Protein AF-A0A1F3BHH1-F1 (afdb_monomer_lite)

Foldseek 3Di:
DFPVCVCQCLPPPLAHHQEAEDDLVGADQDTNQDAPDLLFFLQHHFYNCLQPDARQFAFRQHAQDWDADPQDPDDIDGGGDGPVLQADPVADQADPRGFQASAPVFPGGHHQHEPPFKHFPDDADPVRGDNNRHRHSQGIFGALPRCVQVNVCSRNVSQPAQCCDDPPDPWGGDHASDFQDDPQALAPVVQQADFAQAGDPQADSDAPPQGAAHTQFGWHHNNRDRGHDDRNIGDHDSSFARNNGYSEGPRGSHNAPDDHRHNCRSVSNGTGD

Secondary structure (DSSP, 8-state):
--TTHHHHSS--TTS---BEEE-SSSEEEEESS--SSTT-BSSB-B-TTTTTS--TTS----TT--EE-TT-SS-EETT---HHHHB-TT--SSGGGB-S-S-TTSS------BTTTEEESS---SSS--HHHHTBGGGEEEETT--HHHHHHTT-TT--TTPBPPTT--SBS---SEESS-TTB---HHHHHSSSSS--SSS-SSTTSSSS--PPPP-EETT--SSS--TT-EE-HHHHB-TTB-SSGGGBSS-TTSSSTTTTHHHHHH-B-

Structure (mmCIF, N/CA/C/O backbone):
data_AF-A0A1F3BHH1-F1
#
_entry.id   AF-A0A1F3BHH1-F1
#
loop_
_atom_site.group_PDB
_atom_site.id
_atom_site.type_symbol
_atom_site.label_atom_id
_atom_site.label_alt_id
_atom_site.label_comp_id
_atom_site.label_asym_id
_atom_site.label_entity_id
_atom_site.label_seq_id
_atom_site.pdbx_PDB_ins_code
_atom_site.Cartn_x
_atom_site.Cartn_y
_atom_site.Cartn_z
_atom_site.occupancy
_atom_site.B_iso_or_equiv
_atom_site.auth_seq_id
_atom_site.auth_comp_id
_atom_site.auth_asym_id
_atom_site.auth_atom_id
_atom_site.pdbx_PDB_model_num
ATOM 1 N N . MET A 1 1 ? -17.226 -3.093 16.926 1.00 52.38 1 MET A N 1
ATOM 2 C CA . MET A 1 1 ? -16.674 -4.220 16.146 1.00 52.38 1 MET A CA 1
ATOM 3 C C . MET A 1 1 ? -16.709 -3.798 14.686 1.00 52.38 1 MET A C 1
ATOM 5 O O . MET A 1 1 ? -17.757 -3.330 14.256 1.00 52.38 1 MET A O 1
ATOM 9 N N . ALA A 1 2 ? -15.572 -3.806 13.984 1.00 66.75 2 ALA A N 1
ATOM 10 C CA . ALA A 1 2 ? -15.486 -3.244 12.637 1.00 66.75 2 ALA A CA 1
ATOM 11 C C . ALA A 1 2 ? -16.230 -4.154 11.651 1.00 66.75 2 ALA A C 1
ATOM 13 O O . ALA A 1 2 ? -15.835 -5.299 11.469 1.00 66.75 2 ALA A O 1
ATOM 14 N N . LEU A 1 3 ? -17.303 -3.644 11.041 1.00 77.56 3 LEU A N 1
ATOM 15 C CA . LEU A 1 3 ? -18.163 -4.347 10.077 1.00 77.56 3 LEU A CA 1
ATOM 16 C C . LEU A 1 3 ? -17.375 -5.109 8.996 1.00 77.56 3 LEU A C 1
ATOM 18 O O . LEU A 1 3 ? -17.803 -6.155 8.534 1.00 77.56 3 LEU A O 1
ATOM 22 N N . CYS A 1 4 ? -16.206 -4.610 8.607 1.00 83.69 4 CYS A N 1
ATOM 23 C CA . CYS A 1 4 ? -15.349 -5.262 7.624 1.00 83.69 4 CYS A CA 1
ATOM 24 C C . CYS A 1 4 ? -14.788 -6.603 8.136 1.00 83.69 4 CYS A C 1
ATOM 26 O O . CYS A 1 4 ? -14.719 -7.576 7.391 1.00 83.69 4 CYS A O 1
ATOM 28 N N . LEU A 1 5 ? -14.424 -6.690 9.417 1.00 85.75 5 LEU A N 1
ATOM 29 C CA . LEU A 1 5 ? -13.759 -7.869 9.976 1.00 85.75 5 LEU A CA 1
ATOM 30 C C . LEU A 1 5 ? -14.666 -9.097 10.035 1.00 85.75 5 LEU A C 1
ATOM 32 O O . LEU A 1 5 ? -14.154 -10.200 9.958 1.00 85.75 5 LEU A O 1
ATOM 36 N N . SER A 1 6 ? -15.993 -8.933 10.082 1.00 86.12 6 SER A N 1
ATOM 37 C CA . SER A 1 6 ? -16.907 -10.083 10.015 1.00 86.12 6 SER A CA 1
ATOM 38 C C . SER A 1 6 ? -16.885 -10.806 8.666 1.00 86.12 6 SER A C 1
ATOM 40 O O . SER A 1 6 ? -17.427 -11.898 8.564 1.00 86.12 6 SER A O 1
ATOM 42 N N . CYS A 1 7 ? -16.313 -10.185 7.629 1.00 86.75 7 CYS A N 1
ATOM 43 C CA . CYS A 1 7 ? -16.124 -10.808 6.320 1.00 86.75 7 CYS A CA 1
ATOM 44 C C . CYS A 1 7 ? -14.649 -11.135 6.042 1.00 86.75 7 CYS A C 1
ATOM 46 O O . CYS A 1 7 ? -14.364 -12.014 5.241 1.00 86.75 7 CYS A O 1
ATOM 48 N N . HIS A 1 8 ? -13.706 -10.430 6.670 1.00 89.38 8 HIS A N 1
ATOM 49 C CA . HIS A 1 8 ? -12.277 -10.504 6.345 1.00 89.38 8 HIS A CA 1
ATOM 50 C C . HIS A 1 8 ? -11.426 -11.255 7.387 1.00 89.38 8 HIS A C 1
ATOM 52 O O . HIS A 1 8 ? -10.206 -11.120 7.377 1.00 89.38 8 HIS A O 1
ATOM 58 N N . ASP A 1 9 ? -12.044 -12.030 8.282 1.00 86.94 9 ASP A N 1
ATOM 59 C CA . ASP A 1 9 ? -11.377 -12.835 9.324 1.00 86.94 9 ASP A CA 1
ATOM 60 C C . ASP A 1 9 ? -11.030 -14.272 8.886 1.00 86.94 9 ASP A C 1
ATOM 62 O O . ASP A 1 9 ? -10.692 -15.119 9.713 1.00 86.94 9 ASP A O 1
ATOM 66 N N . GLY A 1 10 ? -11.170 -14.562 7.591 1.00 84.44 10 GLY A N 1
ATOM 67 C CA . GLY A 1 10 ? -10.928 -15.882 7.016 1.00 84.44 10 GLY A CA 1
ATOM 68 C C . GLY A 1 10 ? -12.119 -16.840 7.089 1.00 84.44 10 GLY A C 1
ATOM 69 O O . GLY A 1 10 ? -11.999 -17.971 6.617 1.00 84.44 10 GLY A O 1
ATOM 70 N N . THR A 1 11 ? -13.270 -16.419 7.631 1.00 86.69 11 THR A N 1
ATOM 71 C CA . THR A 1 11 ? -14.470 -17.272 7.709 1.00 86.69 11 THR A CA 1
ATOM 72 C C . THR A 1 11 ? -15.394 -17.167 6.491 1.00 86.69 11 THR A C 1
ATOM 74 O O . THR A 1 11 ? -16.049 -18.157 6.156 1.00 86.69 11 THR A O 1
ATOM 77 N N . ASP A 1 12 ? -15.437 -16.024 5.787 1.00 88.00 12 ASP A N 1
ATOM 78 C CA . ASP A 1 12 ? -16.195 -15.879 4.532 1.00 88.00 12 ASP A CA 1
ATOM 79 C C . ASP A 1 12 ? -15.289 -16.169 3.318 1.00 88.00 12 ASP A C 1
ATOM 81 O O . ASP A 1 12 ? -14.446 -15.341 2.967 1.00 88.00 12 ASP A O 1
ATOM 85 N N . PRO A 1 13 ? -15.478 -17.293 2.599 1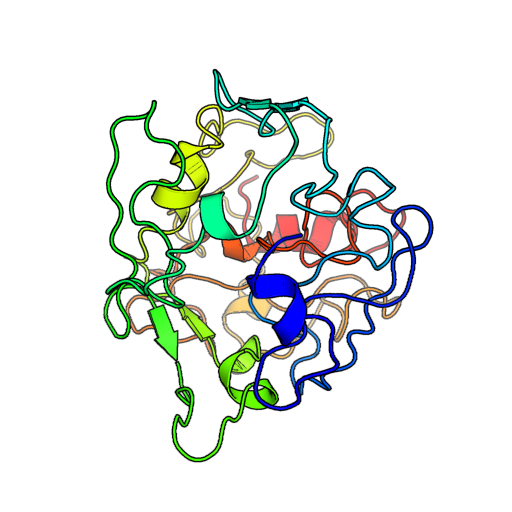.00 84.25 13 PRO A N 1
ATOM 86 C CA . PRO A 1 13 ? -14.660 -17.631 1.432 1.00 84.25 13 PRO A CA 1
ATOM 87 C C . PRO A 1 13 ? -14.858 -16.675 0.242 1.00 84.25 13 PRO A C 1
ATOM 89 O O . PRO A 1 13 ? -14.142 -16.772 -0.755 1.00 84.25 13 PRO A O 1
ATOM 92 N N . ARG A 1 14 ? -15.845 -15.771 0.304 1.00 86.62 14 ARG A N 1
ATOM 93 C CA . ARG A 1 14 ? -16.137 -14.786 -0.747 1.00 86.62 14 ARG A CA 1
ATOM 94 C C . ARG A 1 14 ? -15.404 -13.462 -0.552 1.00 86.62 14 ARG A C 1
ATOM 96 O O . ARG A 1 14 ? -15.471 -12.608 -1.435 1.00 86.62 14 ARG A O 1
ATOM 103 N N . ALA A 1 15 ? -14.716 -13.283 0.568 1.00 87.44 15 ALA A N 1
ATOM 104 C CA . ALA A 1 15 ? -13.942 -12.093 0.876 1.00 87.44 15 ALA A CA 1
ATOM 105 C C . ALA A 1 15 ? -12.458 -12.456 1.056 1.00 87.44 15 ALA A C 1
ATOM 107 O O . ALA A 1 15 ? -12.134 -13.582 1.428 1.00 87.44 15 ALA A O 1
ATOM 108 N N . PRO A 1 16 ? -11.524 -11.539 0.749 1.00 87.69 16 PRO A N 1
ATOM 109 C CA . PRO A 1 16 ? -10.119 -11.769 1.049 1.00 87.69 16 PRO A CA 1
ATOM 110 C C . PRO A 1 16 ? -9.915 -11.810 2.560 1.00 87.69 16 PRO A C 1
ATOM 112 O O . PRO A 1 16 ? -10.367 -10.913 3.272 1.00 87.69 16 PRO A O 1
ATOM 115 N N . ASP A 1 17 ? -9.187 -12.808 3.034 1.00 89.19 17 ASP A N 1
ATOM 116 C CA . ASP A 1 17 ? -8.701 -12.807 4.406 1.00 89.19 17 ASP A CA 1
ATOM 117 C C . ASP A 1 17 ? -7.579 -11.772 4.573 1.00 89.19 17 ASP A C 1
ATOM 119 O O . ASP A 1 17 ? -6.640 -11.718 3.763 1.00 89.19 17 ASP A O 1
ATOM 123 N N . ILE A 1 18 ? -7.695 -10.950 5.616 1.00 89.62 18 ILE A N 1
ATOM 124 C CA . ILE A 1 18 ? -6.701 -9.943 6.001 1.00 89.62 18 ILE A CA 1
ATOM 125 C C . ILE A 1 18 ? -6.138 -10.193 7.400 1.00 89.62 18 ILE A C 1
ATOM 127 O O . ILE A 1 18 ? -5.354 -9.371 7.870 1.00 89.62 18 ILE A O 1
ATOM 131 N N . ILE A 1 19 ? -6.515 -11.283 8.069 1.00 90.25 19 ILE A N 1
ATOM 132 C CA . ILE A 1 19 ? -6.012 -11.644 9.391 1.00 90.25 19 ILE A CA 1
ATOM 133 C C . ILE A 1 19 ? -5.109 -12.866 9.258 1.00 90.25 19 ILE A C 1
ATOM 135 O O . ILE A 1 19 ? -5.500 -13.933 8.800 1.00 90.25 19 ILE A O 1
ATOM 139 N N . SER A 1 20 ? -3.859 -12.711 9.668 1.00 88.44 20 SER A N 1
ATOM 140 C CA . SER A 1 20 ? -2.935 -13.836 9.776 1.00 88.44 20 SER A CA 1
ATOM 141 C C . SER A 1 20 ? -3.085 -14.550 11.114 1.00 88.44 20 SER A C 1
ATOM 143 O O . SER A 1 20 ? -3.492 -13.976 12.124 1.00 88.44 20 SER A O 1
ATOM 145 N N . SER A 1 21 ? -2.698 -15.820 11.129 1.00 83.38 21 SER A N 1
ATOM 146 C CA . SER A 1 21 ? -2.349 -16.522 12.363 1.00 83.38 21 SER A CA 1
ATOM 147 C C . SER A 1 21 ? -1.124 -15.876 13.036 1.00 83.38 21 SER A C 1
ATOM 149 O O . SER A 1 21 ? -0.395 -15.107 12.417 1.00 83.38 21 SER A O 1
ATOM 151 N N . GLY A 1 22 ? -0.866 -16.197 14.305 1.00 84.81 22 GLY A N 1
ATOM 152 C CA . GLY A 1 22 ? 0.273 -15.652 15.057 1.00 84.81 22 GLY A CA 1
ATOM 153 C C . GLY A 1 22 ? -0.070 -14.418 15.895 1.00 84.81 22 GLY A C 1
ATOM 154 O O . GLY A 1 22 ? -1.235 -14.046 16.033 1.00 84.81 22 GLY A O 1
ATOM 155 N N . THR A 1 23 ? 0.957 -13.829 16.509 1.00 86.19 23 THR A N 1
ATOM 156 C CA . THR A 1 23 ? 0.839 -12.665 17.404 1.00 86.19 23 THR A CA 1
ATOM 157 C C . THR A 1 23 ? 1.820 -11.570 17.010 1.00 86.19 23 THR A C 1
ATOM 159 O O . THR A 1 23 ? 2.801 -11.837 16.323 1.00 86.19 23 THR A O 1
ATOM 162 N N . ALA A 1 24 ? 1.633 -10.348 17.501 1.00 83.19 24 ALA A N 1
ATOM 163 C CA . ALA A 1 24 ? 2.564 -9.245 17.280 1.00 83.19 24 ALA A CA 1
ATOM 164 C C . ALA A 1 24 ? 4.001 -9.581 17.725 1.00 83.19 24 ALA A C 1
ATOM 166 O O . ALA A 1 24 ? 4.960 -9.153 17.086 1.00 83.19 24 ALA A O 1
ATOM 167 N N . ALA A 1 25 ? 4.154 -10.376 18.791 1.00 83.00 25 ALA A N 1
ATOM 168 C CA . ALA A 1 25 ? 5.456 -10.832 19.285 1.00 83.00 25 ALA A CA 1
ATOM 169 C C . ALA A 1 25 ? 6.055 -11.985 18.460 1.00 83.00 25 ALA A C 1
ATOM 171 O O . ALA A 1 25 ? 7.273 -12.105 18.376 1.00 83.00 25 ALA A O 1
ATOM 172 N N . ASN A 1 26 ? 5.211 -12.831 17.863 1.00 83.38 26 ASN A N 1
ATOM 173 C CA . ASN A 1 26 ? 5.612 -13.973 17.040 1.00 83.38 26 ASN A CA 1
ATOM 174 C C . ASN A 1 26 ? 4.780 -13.986 15.744 1.00 83.38 26 ASN A C 1
ATOM 176 O O . ASN A 1 26 ? 3.860 -14.804 15.610 1.00 83.38 26 ASN A O 1
ATOM 180 N N . PRO A 1 27 ? 5.051 -13.052 14.813 1.00 79.81 27 PRO A N 1
ATOM 181 C CA . PRO A 1 27 ? 4.215 -12.865 13.638 1.00 79.81 27 PRO A CA 1
ATOM 182 C C . PRO A 1 27 ? 4.356 -14.032 12.658 1.00 79.81 27 PRO A C 1
ATOM 184 O O . PRO A 1 27 ? 5.470 -14.466 12.355 1.00 79.81 27 PRO A O 1
ATOM 187 N N . SER A 1 28 ? 3.236 -14.510 12.114 1.00 79.44 28 SER A N 1
ATOM 188 C CA . SER A 1 28 ? 3.213 -15.512 11.038 1.00 79.44 28 SER A CA 1
ATOM 189 C C . SER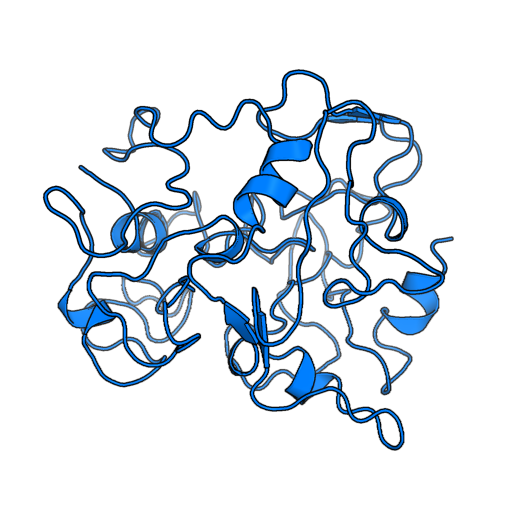 A 1 28 ? 2.841 -14.854 9.707 1.00 79.44 28 SER A C 1
ATOM 191 O O . SER A 1 28 ? 2.293 -13.756 9.661 1.00 79.44 28 SER A O 1
ATOM 193 N N . ASN A 1 29 ? 3.170 -15.506 8.591 1.00 71.44 29 ASN A N 1
ATOM 194 C CA . ASN A 1 29 ? 2.713 -15.121 7.249 1.00 71.44 29 ASN A CA 1
ATOM 195 C C . ASN A 1 29 ? 1.490 -15.908 6.773 1.00 71.44 29 ASN A C 1
ATOM 197 O O . ASN A 1 29 ? 1.076 -15.745 5.626 1.00 71.44 29 ASN A O 1
ATOM 201 N N . VAL A 1 30 ? 0.944 -16.783 7.613 1.00 76.56 30 VAL A N 1
ATOM 202 C CA . VAL A 1 30 ? -0.154 -17.663 7.224 1.00 76.56 30 VAL A CA 1
ATOM 203 C C . VAL A 1 30 ? -1.479 -16.962 7.494 1.00 76.56 30 VAL A C 1
ATOM 205 O O . VAL A 1 30 ? -1.919 -16.880 8.640 1.00 76.56 30 VAL A O 1
ATOM 208 N N . VAL A 1 31 ? -2.093 -16.477 6.420 1.00 81.25 31 VAL A N 1
ATOM 209 C CA . VAL A 1 31 ? -3.525 -16.148 6.316 1.00 81.25 31 VAL A CA 1
ATOM 210 C C . VAL A 1 31 ? -4.284 -17.393 5.838 1.00 81.25 31 VAL A C 1
ATOM 212 O O . VAL A 1 31 ? -3.701 -18.251 5.173 1.00 81.25 31 VAL A O 1
ATOM 215 N N . ALA A 1 32 ? -5.567 -17.524 6.173 1.00 79.31 32 ALA A N 1
ATOM 216 C CA . ALA A 1 32 ? -6.389 -18.677 5.795 1.00 79.31 32 ALA A CA 1
ATOM 217 C C . ALA A 1 32 ? -6.597 -18.778 4.273 1.00 79.31 32 ALA A C 1
ATOM 219 O O . ALA A 1 32 ? -6.754 -19.874 3.736 1.00 79.31 32 ALA A O 1
ATOM 220 N N . THR A 1 33 ? -6.569 -17.643 3.566 1.00 80.94 33 THR A N 1
ATOM 221 C CA . THR A 1 33 ? -6.673 -17.597 2.099 1.00 80.94 33 THR A CA 1
ATOM 222 C C . THR A 1 33 ? -5.342 -17.997 1.435 1.00 80.94 33 THR A C 1
ATOM 224 O O . THR A 1 33 ? -4.344 -17.297 1.612 1.00 80.94 33 THR A O 1
ATOM 227 N N . PRO A 1 34 ? -5.288 -19.068 0.619 1.00 78.81 34 PRO A N 1
ATOM 228 C CA . PRO A 1 34 ? -4.051 -19.501 -0.025 1.00 78.81 34 PRO A CA 1
ATOM 229 C C . PRO A 1 34 ? -3.767 -18.674 -1.285 1.00 78.81 34 PRO A C 1
ATOM 231 O O . PRO A 1 34 ? -4.342 -18.921 -2.341 1.00 78.81 34 PRO A O 1
ATOM 234 N N . TYR A 1 35 ? -2.871 -17.694 -1.187 1.00 81.44 35 TYR A N 1
ATOM 235 C CA . TYR A 1 35 ? -2.405 -16.911 -2.337 1.00 81.44 35 TYR A CA 1
ATOM 236 C C . TYR A 1 35 ? -1.348 -17.670 -3.150 1.00 81.44 35 TYR A C 1
ATOM 238 O O . TYR A 1 35 ? -0.558 -18.436 -2.601 1.00 81.44 35 TYR A O 1
ATOM 246 N N . THR A 1 36 ? -1.324 -17.441 -4.463 1.00 76.44 36 THR A N 1
ATOM 247 C CA . THR A 1 36 ? -0.377 -18.093 -5.384 1.00 76.44 36 THR A CA 1
ATOM 248 C C . THR A 1 36 ? 0.964 -17.371 -5.451 1.00 76.44 36 THR A C 1
ATOM 250 O O . THR A 1 36 ? 2.005 -18.008 -5.598 1.00 76.44 36 THR A O 1
ATOM 253 N N . SER A 1 37 ? 0.965 -16.044 -5.310 1.00 72.56 37 SER A N 1
ATOM 254 C CA . SER A 1 37 ? 2.193 -15.273 -5.164 1.00 72.56 37 SER A CA 1
ATOM 255 C C . SER A 1 37 ? 2.829 -15.519 -3.805 1.00 72.56 37 SER A C 1
ATOM 257 O O . SER A 1 37 ? 2.174 -15.417 -2.766 1.00 72.56 37 SER A O 1
ATOM 259 N N . LYS A 1 38 ? 4.151 -15.702 -3.801 1.00 68.38 38 LYS A N 1
ATOM 260 C CA . LYS A 1 38 ? 4.976 -15.742 -2.582 1.00 68.38 38 LYS A CA 1
ATOM 261 C C . LYS A 1 38 ? 4.872 -14.475 -1.724 1.00 68.38 38 LYS A C 1
ATOM 263 O O . LYS A 1 38 ? 5.114 -14.513 -0.523 1.00 68.38 38 LYS A O 1
ATOM 268 N N . TYR A 1 39 ? 4.460 -13.350 -2.314 1.00 70.25 39 TYR A N 1
ATOM 269 C CA . TYR A 1 39 ? 4.205 -12.116 -1.573 1.00 70.25 39 TYR A CA 1
ATOM 270 C C . TYR A 1 39 ? 2.837 -12.104 -0.880 1.00 70.25 39 TYR A C 1
ATOM 272 O O . TYR A 1 39 ? 2.578 -11.204 -0.084 1.00 70.25 39 TYR A O 1
ATOM 280 N N . GLY A 1 40 ? 1.955 -13.066 -1.153 1.00 81.88 40 GLY A N 1
ATOM 281 C CA . GLY A 1 40 ? 0.607 -13.135 -0.597 1.00 81.88 40 GLY A CA 1
ATOM 282 C C . GLY A 1 40 ? -0.328 -12.033 -1.108 1.00 81.88 40 GLY A C 1
ATOM 283 O O . GLY A 1 40 ? -0.202 -11.558 -2.241 1.00 81.88 40 GLY A O 1
ATOM 284 N N . SER A 1 41 ? -1.252 -11.603 -0.243 1.00 88.25 41 SER A N 1
ATOM 285 C CA . SER A 1 41 ? -2.156 -10.474 -0.498 1.00 88.25 41 SER A CA 1
ATOM 286 C C . SER A 1 41 ? -1.391 -9.195 -0.847 1.00 88.25 41 SER A C 1
ATOM 288 O O . SER A 1 41 ? -0.428 -8.821 -0.162 1.00 88.25 41 SER A O 1
ATOM 290 N N . SER A 1 42 ? -1.879 -8.490 -1.870 1.00 86.50 42 SER A N 1
ATOM 291 C CA . SER A 1 42 ? -1.339 -7.209 -2.337 1.00 86.50 42 SER A CA 1
ATOM 292 C C . SER A 1 42 ? -1.366 -6.118 -1.260 1.00 86.50 42 SER A C 1
ATOM 294 O O . SER A 1 42 ? -0.441 -5.306 -1.192 1.00 86.50 42 SER A O 1
ATOM 296 N N . ALA A 1 43 ? -2.373 -6.107 -0.385 1.00 88.25 43 ALA A N 1
ATOM 297 C CA . ALA A 1 43 ? -2.491 -5.125 0.695 1.00 88.25 43 ALA A CA 1
ATOM 298 C C . ALA A 1 43 ? -1.831 -5.580 2.009 1.00 88.25 43 ALA A C 1
ATOM 300 O O . ALA A 1 43 ? -1.618 -4.757 2.898 1.00 88.25 43 ALA A O 1
ATOM 301 N N . GLY A 1 44 ? -1.476 -6.864 2.122 1.00 90.56 44 GLY A N 1
ATOM 302 C CA . GLY A 1 44 ? -0.950 -7.455 3.351 1.00 90.56 44 GLY A CA 1
ATOM 303 C C . GLY A 1 44 ? -2.020 -7.988 4.293 1.00 90.56 44 GLY A C 1
ATOM 304 O O . GLY A 1 44 ? -3.105 -8.360 3.845 1.00 90.56 44 GLY A O 1
ATOM 305 N N . PHE A 1 45 ? -1.668 -8.071 5.575 1.00 91.31 45 PHE A N 1
ATOM 306 C CA . PHE A 1 45 ? -2.490 -8.666 6.627 1.00 91.31 45 PHE A CA 1
ATOM 307 C C . PHE A 1 45 ? -2.129 -8.108 8.011 1.00 91.31 45 PHE A C 1
ATOM 309 O O . PHE A 1 45 ? -0.983 -7.722 8.252 1.00 91.31 45 PHE A O 1
ATOM 316 N N . PHE A 1 46 ? -3.090 -8.158 8.930 1.00 91.06 46 PHE A N 1
ATOM 317 C CA . PHE A 1 46 ? -2.912 -7.891 10.353 1.00 91.06 46 PHE A CA 1
ATOM 318 C C . PHE A 1 46 ? -2.522 -9.176 11.106 1.00 91.06 46 PHE A C 1
ATOM 320 O O . PHE A 1 46 ? -2.868 -10.284 10.692 1.00 91.06 46 PHE A O 1
ATOM 327 N N . GLN A 1 47 ? -1.797 -9.042 12.217 1.00 89.44 47 GLN A N 1
ATOM 328 C CA . GLN A 1 47 ? -1.475 -10.166 13.114 1.00 89.44 47 GLN A CA 1
ATOM 329 C C . GLN A 1 47 ? -2.714 -10.606 13.898 1.00 89.44 47 GLN A C 1
ATOM 331 O O . GLN A 1 47 ? -3.564 -9.771 14.171 1.00 89.44 47 GLN A O 1
ATOM 336 N N . GLY A 1 48 ? -2.832 -11.878 14.288 1.00 88.19 48 GLY A N 1
ATOM 337 C CA . GLY A 1 48 ? -4.058 -12.428 14.894 1.00 88.19 48 GLY A CA 1
ATOM 338 C C . GLY A 1 48 ? -4.506 -11.774 16.211 1.00 88.19 48 GLY A C 1
ATOM 339 O O . GLY A 1 48 ? -5.683 -11.822 16.561 1.00 88.19 48 GLY A O 1
ATOM 340 N N . ASP A 1 49 ? -3.598 -11.107 16.922 1.00 89.81 49 ASP A N 1
ATOM 341 C CA . ASP A 1 49 ? -3.841 -10.360 18.161 1.00 89.81 49 ASP A CA 1
ATOM 342 C C . ASP A 1 49 ? -3.966 -8.836 17.952 1.00 89.81 49 ASP A C 1
ATOM 344 O O . ASP A 1 49 ? -3.854 -8.074 18.912 1.00 89.81 49 ASP A O 1
ATOM 348 N N . TYR A 1 50 ? -4.246 -8.384 16.725 1.00 87.31 50 TYR A N 1
ATOM 349 C CA . TYR A 1 50 ? -4.360 -6.972 16.316 1.00 87.31 50 TYR A CA 1
ATOM 350 C C . TYR A 1 50 ? -5.314 -6.092 17.145 1.00 87.31 50 TYR A C 1
ATOM 352 O O . TYR A 1 50 ? -5.229 -4.869 17.078 1.00 87.31 50 TYR A O 1
ATOM 360 N N . LEU A 1 51 ? -6.238 -6.682 17.911 1.00 89.31 51 LEU A N 1
ATOM 361 C CA . LEU A 1 51 ? -7.131 -5.952 18.825 1.00 89.31 51 LEU A CA 1
ATOM 362 C C . LEU A 1 51 ? -6.613 -5.885 20.268 1.00 89.31 51 LEU A C 1
ATOM 364 O O . LEU A 1 51 ? -7.202 -5.194 21.096 1.00 89.31 51 LEU A O 1
ATOM 368 N N . ALA A 1 52 ? -5.554 -6.621 20.591 1.00 91.06 52 ALA A N 1
ATOM 369 C CA . ALA A 1 52 ? -5.025 -6.772 21.943 1.00 91.06 52 ALA A CA 1
ATOM 370 C C . ALA A 1 52 ? -3.588 -6.245 22.077 1.00 91.06 52 ALA A C 1
ATOM 372 O O . ALA A 1 52 ? -3.216 -5.739 23.138 1.00 91.06 52 ALA A O 1
ATOM 373 N N . ALA A 1 53 ? -2.797 -6.304 21.006 1.00 90.25 53 ALA A N 1
ATOM 374 C CA . ALA A 1 53 ? -1.402 -5.884 20.987 1.00 90.25 53 ALA A CA 1
ATOM 375 C C . ALA A 1 53 ? -1.156 -4.776 19.959 1.00 90.25 53 ALA A C 1
ATOM 377 O O . ALA A 1 53 ? -1.874 -4.657 18.970 1.00 90.25 53 ALA A O 1
ATOM 378 N N . ALA A 1 54 ? -0.119 -3.969 20.202 1.00 89.00 54 ALA A N 1
ATOM 379 C CA . ALA A 1 54 ? 0.371 -3.040 19.191 1.00 89.00 54 ALA A CA 1
ATOM 380 C C . ALA A 1 54 ? 0.888 -3.834 17.986 1.00 89.00 54 ALA A C 1
ATOM 382 O O . ALA A 1 54 ? 1.578 -4.835 18.171 1.00 89.00 54 ALA A O 1
ATOM 383 N N . ASN A 1 55 ? 0.585 -3.376 16.773 1.00 86.88 55 ASN A N 1
ATOM 384 C CA . ASN A 1 55 ? 1.038 -4.019 15.544 1.00 86.88 55 ASN A CA 1
ATOM 385 C C . ASN A 1 55 ? 2.349 -3.374 15.048 1.00 86.88 55 ASN A C 1
ATOM 387 O O . ASN A 1 55 ? 2.291 -2.344 14.380 1.00 86.88 55 ASN A O 1
ATOM 391 N N . PRO A 1 56 ? 3.541 -3.948 15.316 1.00 85.69 56 PRO A N 1
ATOM 392 C CA . PRO A 1 56 ? 4.800 -3.393 14.806 1.00 85.69 56 PRO A CA 1
ATOM 393 C C . PRO A 1 56 ? 4.947 -3.581 13.291 1.00 85.69 56 PRO A C 1
ATOM 395 O O . PRO A 1 56 ? 5.821 -2.982 12.666 1.00 85.69 56 PRO A O 1
ATOM 398 N N . GLY A 1 57 ? 4.122 -4.445 12.697 1.00 86.69 57 GLY A N 1
ATOM 399 C CA . GLY A 1 57 ? 4.174 -4.810 11.294 1.00 86.69 57 GLY A CA 1
ATOM 400 C C . GLY A 1 57 ? 3.249 -3.995 10.402 1.00 86.69 57 GLY A C 1
ATOM 401 O O . GLY A 1 57 ? 3.136 -4.359 9.241 1.00 86.69 57 GLY A O 1
ATOM 402 N N . GLY A 1 58 ? 2.572 -2.947 10.882 1.00 88.00 58 GLY A N 1
ATOM 403 C CA . GLY A 1 58 ? 1.661 -2.145 10.059 1.00 88.00 58 GLY A CA 1
ATOM 404 C C . GLY A 1 58 ? 0.795 -1.184 10.869 1.00 88.00 58 GLY A C 1
ATOM 405 O O . GLY A 1 58 ? 1.184 -0.741 11.945 1.00 88.00 58 GLY A O 1
ATOM 406 N N . HIS A 1 59 ? -0.393 -0.865 10.351 1.00 91.44 59 HIS A N 1
ATOM 407 C CA . HIS A 1 59 ? -1.368 -0.053 11.077 1.00 91.44 59 HIS A CA 1
ATOM 408 C C . HIS A 1 59 ? -1.944 -0.803 12.290 1.00 91.44 59 HIS A C 1
ATOM 410 O O . HIS A 1 59 ? -2.202 -2.010 12.232 1.00 91.44 59 HIS A O 1
ATOM 416 N N . ASP A 1 60 ? -2.142 -0.075 13.391 1.00 89.50 60 ASP A N 1
ATOM 417 C CA . ASP A 1 60 ? -2.683 -0.593 14.650 1.00 89.50 60 ASP A CA 1
ATOM 418 C C . ASP A 1 60 ? -4.198 -0.325 14.725 1.00 89.50 60 ASP A C 1
ATOM 420 O O . ASP A 1 60 ? -4.647 0.824 14.676 1.00 89.50 60 ASP A O 1
ATOM 424 N N . LEU A 1 61 ? -4.978 -1.406 14.823 1.00 90.38 61 LEU A N 1
ATOM 425 C CA . LEU A 1 61 ? -6.443 -1.383 14.921 1.00 90.38 61 LEU A CA 1
ATOM 426 C C . LEU A 1 61 ? -6.945 -1.556 16.364 1.00 90.38 61 LEU A C 1
ATOM 428 O O . LEU A 1 61 ? -8.140 -1.770 16.595 1.00 90.38 61 LEU A O 1
ATOM 432 N N . ARG A 1 62 ? -6.044 -1.532 17.350 1.00 90.88 62 ARG A N 1
ATOM 433 C CA . ARG A 1 62 ? -6.395 -1.760 18.745 1.00 90.88 62 ARG A CA 1
ATOM 434 C C . ARG A 1 62 ? -7.312 -0.646 19.256 1.00 90.88 62 ARG A C 1
ATOM 436 O O . ARG A 1 62 ? -6.967 0.533 19.167 1.00 90.88 62 ARG A O 1
ATOM 443 N N . PRO A 1 63 ? -8.462 -0.988 19.854 1.00 90.69 63 PRO A N 1
ATOM 444 C CA . PRO A 1 63 ? -9.370 0.011 20.385 1.00 90.69 63 PRO A CA 1
ATOM 445 C C . PRO A 1 63 ? -8.770 0.720 21.604 1.00 90.69 63 PRO A C 1
ATOM 447 O O . PRO A 1 63 ? -8.084 0.117 22.430 1.00 90.69 63 PRO A O 1
ATOM 450 N N . GLY A 1 64 ? -9.098 2.001 21.757 1.00 89.88 64 GLY A N 1
ATOM 451 C CA . GLY A 1 64 ? -8.803 2.762 22.977 1.00 89.88 64 GLY A CA 1
ATOM 452 C C . GLY A 1 64 ? -7.359 3.248 23.118 1.00 89.88 64 GLY A C 1
ATOM 453 O O . GLY A 1 64 ? -7.021 3.805 24.160 1.00 89.88 64 GLY A O 1
ATOM 454 N N . VAL A 1 65 ? -6.520 3.086 22.092 1.00 90.62 65 VAL A N 1
ATOM 455 C CA . VAL A 1 65 ? -5.182 3.694 22.051 1.00 90.62 65 VAL A CA 1
ATOM 456 C C . VAL A 1 65 ? -5.170 4.888 21.112 1.00 90.62 65 VAL A C 1
ATOM 458 O O . VAL A 1 65 ? -5.847 4.885 20.092 1.00 90.62 65 VAL A O 1
ATOM 461 N N . THR A 1 66 ? -4.423 5.934 21.443 1.00 92.62 66 THR A N 1
ATOM 462 C CA . THR A 1 66 ? -4.147 6.986 20.462 1.00 92.62 66 THR A CA 1
ATOM 463 C C . THR A 1 66 ? -2.969 6.536 19.629 1.00 92.62 66 THR A C 1
ATOM 465 O O . THR A 1 66 ? -1.891 6.295 20.174 1.00 92.62 66 THR A O 1
ATOM 468 N N . ILE A 1 67 ? -3.174 6.429 18.324 1.00 90.56 67 ILE A N 1
ATOM 469 C CA . ILE A 1 67 ? -2.073 6.213 17.398 1.00 90.56 67 ILE A CA 1
ATOM 470 C C . ILE A 1 67 ? -1.677 7.544 16.772 1.00 90.56 67 ILE A C 1
ATOM 472 O O . ILE A 1 67 ? -2.530 8.394 16.520 1.00 90.56 67 ILE A O 1
ATOM 476 N N . THR A 1 68 ? -0.389 7.698 16.504 1.00 90.69 68 THR A N 1
ATOM 477 C CA . THR A 1 68 ? 0.154 8.790 15.696 1.00 90.69 68 THR A CA 1
ATOM 478 C C . THR A 1 68 ? 0.814 8.151 14.492 1.00 90.69 68 THR A C 1
ATOM 480 O O . THR A 1 68 ? 1.578 7.194 14.660 1.00 90.69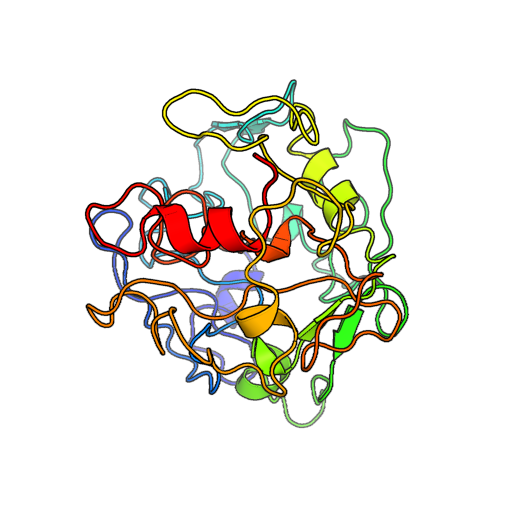 68 THR A O 1
ATOM 483 N N . ALA A 1 69 ? 0.510 8.640 13.291 1.00 90.75 69 ALA A N 1
ATOM 484 C CA . ALA A 1 69 ? 1.183 8.139 12.104 1.00 90.75 69 ALA A CA 1
ATOM 485 C C . ALA A 1 69 ? 2.697 8.393 12.232 1.00 90.75 69 ALA A C 1
ATOM 487 O O . ALA A 1 69 ? 3.112 9.498 12.602 1.00 90.75 69 ALA A O 1
ATOM 488 N N . PRO A 1 70 ? 3.544 7.387 11.956 1.00 89.06 70 PRO A N 1
ATOM 489 C CA . PRO A 1 70 ? 4.978 7.596 11.840 1.00 89.06 70 PRO A CA 1
ATOM 490 C C . PRO A 1 70 ? 5.281 8.717 10.851 1.00 89.06 70 PRO A C 1
ATOM 492 O O . PRO A 1 70 ? 4.684 8.753 9.779 1.00 89.06 70 PRO A O 1
ATOM 495 N N . LEU A 1 71 ? 6.239 9.585 11.186 1.00 87.94 71 LEU A N 1
ATOM 496 C CA . LEU A 1 71 ? 6.633 10.699 10.319 1.00 87.94 71 LEU A CA 1
ATOM 497 C C . LEU A 1 71 ? 5.418 11.550 9.910 1.00 87.94 71 LEU A C 1
ATOM 499 O O . LEU A 1 71 ? 5.152 11.739 8.726 1.00 87.94 71 LEU A O 1
ATOM 503 N N . SER A 1 72 ? 4.710 12.092 10.902 1.00 88.88 72 SER A N 1
ATOM 504 C CA . SER A 1 72 ? 3.626 13.050 10.681 1.00 88.88 72 SER A CA 1
ATOM 505 C C . SER A 1 72 ? 3.729 14.276 11.588 1.00 88.88 72 SER A C 1
ATOM 507 O O . SER A 1 72 ? 4.192 14.168 12.726 1.00 88.88 72 SER A O 1
ATOM 509 N N . THR A 1 73 ? 3.287 15.443 11.103 1.00 83.56 73 THR A N 1
ATOM 510 C CA . THR A 1 73 ? 3.163 16.664 11.914 1.00 83.56 73 THR A CA 1
ATOM 511 C C . THR A 1 73 ? 1.922 16.672 12.797 1.00 83.56 73 THR A C 1
ATOM 513 O O . THR A 1 73 ? 1.865 17.456 13.747 1.00 83.56 73 THR A O 1
ATOM 516 N N . GLY A 1 74 ? 0.924 15.830 12.513 1.00 78.31 74 GLY A N 1
ATOM 517 C CA . GLY A 1 74 ? -0.376 16.003 13.154 1.00 78.31 74 GLY A CA 1
ATOM 518 C C . GLY A 1 74 ? -1.401 14.893 12.989 1.00 78.31 74 GLY A C 1
ATOM 519 O O . GLY A 1 74 ? -2.428 14.957 13.670 1.00 78.31 74 GLY A O 1
ATOM 520 N N . TYR A 1 75 ? -1.166 13.865 12.166 1.00 90.31 75 TYR A N 1
ATOM 521 C CA . TYR A 1 75 ? -2.121 12.766 12.087 1.00 90.31 75 TYR A CA 1
ATOM 522 C C . TYR A 1 75 ? -2.057 11.918 13.353 1.00 90.31 75 TYR A C 1
ATOM 524 O O . TYR A 1 75 ? -1.126 11.140 13.585 1.00 90.31 75 TYR A O 1
ATOM 532 N N . SER A 1 76 ? -3.093 12.057 14.172 1.00 91.19 76 SER A N 1
ATOM 533 C CA . SER A 1 76 ? -3.341 11.183 15.304 1.00 91.19 76 SER A CA 1
ATOM 534 C C . SER A 1 76 ? -4.804 10.778 15.336 1.00 91.19 76 SER A C 1
ATOM 536 O O . SER A 1 76 ? -5.705 11.579 15.074 1.00 91.19 76 SER A O 1
ATOM 538 N N . LYS A 1 77 ? -5.044 9.512 15.667 1.00 91.44 77 LYS A N 1
ATOM 539 C CA . LYS A 1 77 ? -6.383 8.947 15.775 1.00 91.44 77 LYS A CA 1
ATOM 540 C C . LYS A 1 77 ? -6.571 8.398 17.178 1.00 91.44 77 LYS A C 1
ATOM 542 O O . LYS A 1 77 ? -5.942 7.417 17.574 1.00 91.44 77 LYS A O 1
ATOM 547 N N . SER A 1 78 ? -7.436 9.061 17.941 1.00 91.81 78 SER A N 1
ATOM 548 C CA . SER A 1 78 ? -7.862 8.571 19.249 1.00 91.81 78 SER A CA 1
ATOM 549 C C . SER A 1 78 ? -8.744 7.336 19.080 1.00 91.81 78 SER A C 1
ATOM 551 O O . SER A 1 78 ? -9.691 7.355 18.293 1.00 91.81 78 SER A O 1
ATOM 553 N N . GLY A 1 79 ? -8.448 6.283 19.840 1.00 89.75 79 GLY A N 1
ATOM 554 C CA . GLY A 1 79 ? -9.217 5.041 19.837 1.0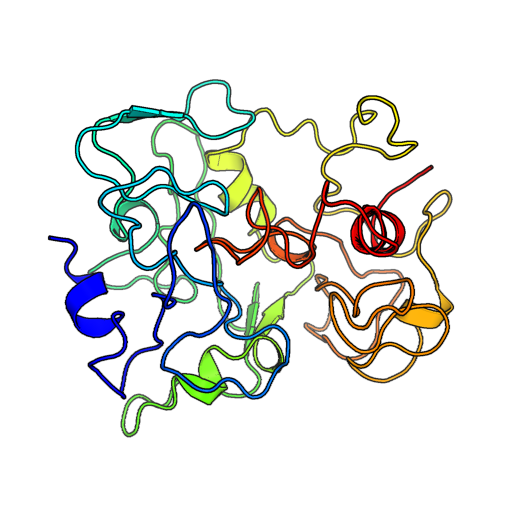0 89.75 79 GLY A CA 1
ATOM 555 C C . GLY A 1 79 ? -8.767 3.990 18.817 1.00 89.75 79 GLY A C 1
ATOM 556 O O . GLY A 1 79 ? -9.453 2.977 18.714 1.00 89.75 79 GLY A O 1
ATOM 557 N N . GLY A 1 80 ? -7.637 4.201 18.139 1.00 89.38 80 GLY A N 1
ATOM 558 C CA . GLY A 1 80 ? -7.076 3.322 17.114 1.00 89.38 80 GLY A CA 1
ATOM 559 C C . GLY A 1 80 ? -7.653 3.603 15.730 1.00 89.38 80 GLY A C 1
ATOM 560 O O . GLY A 1 80 ? -8.629 4.345 15.594 1.00 89.38 80 GLY A O 1
ATOM 561 N N . LEU A 1 81 ? -7.047 3.011 14.698 1.00 91.88 81 LEU A N 1
ATOM 562 C CA . LEU A 1 81 ? -7.659 2.990 13.371 1.00 91.88 81 LEU A CA 1
ATOM 563 C C . LEU A 1 81 ? -8.768 1.945 13.309 1.00 91.88 81 LEU A C 1
ATOM 565 O O . LEU A 1 81 ? -8.727 0.900 13.959 1.00 91.88 81 LEU A O 1
ATOM 569 N N . VAL A 1 82 ? -9.738 2.202 12.448 1.00 91.69 82 VAL A N 1
ATOM 570 C CA . VAL A 1 82 ? -10.720 1.225 11.990 1.00 91.69 82 VAL A CA 1
ATOM 571 C C . VAL A 1 82 ? -10.714 1.168 10.469 1.00 91.69 82 VAL A C 1
ATOM 573 O O . VAL A 1 82 ? -10.282 2.094 9.793 1.00 91.69 82 VAL A O 1
ATOM 576 N N . CYS A 1 83 ? -11.237 0.083 9.899 1.00 92.19 83 CYS A N 1
ATOM 577 C CA . CYS A 1 83 ? -11.259 -0.107 8.447 1.00 92.19 83 CYS A CA 1
ATOM 578 C C . CYS A 1 83 ? -11.927 1.065 7.706 1.00 92.19 83 CYS A C 1
ATOM 580 O O . CYS A 1 83 ? -11.496 1.424 6.615 1.00 92.19 83 CYS A O 1
ATOM 582 N N . SER A 1 84 ? -12.945 1.684 8.317 1.00 92.81 84 SER A N 1
ATOM 583 C CA . SER A 1 84 ? -13.670 2.818 7.739 1.00 92.81 84 SER A CA 1
ATOM 584 C C . SER A 1 84 ? -12.905 4.143 7.753 1.00 92.81 84 SER A C 1
ATOM 586 O O . SER A 1 84 ? -13.380 5.105 7.164 1.00 92.81 84 SER A O 1
ATOM 588 N N . ASP A 1 85 ? -11.748 4.217 8.418 1.00 92.62 85 ASP A N 1
ATOM 589 C CA . ASP A 1 85 ? -10.860 5.381 8.300 1.00 92.62 85 ASP A CA 1
ATOM 590 C C . ASP A 1 85 ? -10.150 5.402 6.933 1.00 92.62 85 ASP A C 1
ATOM 592 O O . ASP A 1 85 ? -9.771 6.463 6.454 1.00 92.62 85 ASP A O 1
ATOM 596 N N . CYS A 1 86 ? -10.013 4.240 6.280 1.00 93.56 86 CYS A N 1
ATOM 597 C CA . CYS A 1 86 ? -9.377 4.110 4.965 1.00 93.56 86 CYS A CA 1
ATOM 598 C C . CYS A 1 86 ? -10.352 3.681 3.859 1.00 93.56 86 CYS A C 1
ATOM 600 O O . CYS A 1 86 ? -10.078 3.910 2.682 1.00 93.56 86 CYS A O 1
ATOM 602 N N . HIS A 1 87 ? -11.470 3.039 4.210 1.00 93.94 87 HIS A N 1
ATOM 603 C CA . HIS A 1 87 ? -12.439 2.490 3.262 1.00 93.94 87 HIS A CA 1
ATOM 604 C C . HIS A 1 87 ? -13.841 3.078 3.446 1.00 93.94 87 HIS A C 1
ATOM 606 O O . HIS A 1 87 ? -14.358 3.174 4.555 1.00 93.94 87 HIS A O 1
ATOM 612 N N . ASP A 1 88 ? -14.503 3.382 2.338 1.00 93.44 88 ASP A N 1
ATOM 613 C CA . ASP A 1 88 ? -15.911 3.738 2.299 1.00 93.44 88 ASP A CA 1
ATOM 614 C C . ASP A 1 88 ? -16.776 2.478 2.458 1.00 93.44 88 ASP A C 1
ATOM 616 O O . ASP A 1 88 ? -16.813 1.594 1.596 1.00 93.44 88 ASP A O 1
ATOM 620 N N . VAL A 1 89 ? -17.492 2.394 3.580 1.00 91.06 89 VAL A N 1
ATOM 621 C CA . VAL A 1 89 ? -18.372 1.261 3.915 1.00 91.06 89 VAL A CA 1
ATOM 622 C C . VAL A 1 89 ? -19.607 1.172 3.018 1.00 91.06 89 VAL A C 1
ATOM 624 O O . VAL A 1 89 ? -20.247 0.121 2.960 1.00 91.06 89 VAL A O 1
ATOM 627 N N . HIS A 1 90 ? -19.945 2.253 2.317 1.00 89.88 90 HIS A N 1
ATOM 628 C CA . HIS A 1 90 ? -21.024 2.302 1.335 1.00 89.88 90 HIS A CA 1
ATOM 629 C C . HIS A 1 90 ? -20.512 2.177 -0.105 1.00 89.88 90 HIS A C 1
ATOM 631 O O . HIS A 1 90 ? -21.312 2.145 -1.041 1.00 89.88 90 HIS A O 1
ATOM 637 N N . GLY A 1 91 ? -19.198 2.006 -0.266 1.00 89.94 91 GLY A N 1
ATOM 638 C CA . GLY A 1 91 ? -18.523 1.912 -1.548 1.00 89.94 91 GLY A CA 1
ATOM 639 C C . GLY A 1 91 ? -18.148 3.278 -2.107 1.00 89.94 91 GLY A C 1
ATOM 640 O O . GLY A 1 91 ? -18.803 4.282 -1.851 1.00 89.94 91 GLY A O 1
ATOM 641 N N . SER A 1 92 ? -17.090 3.309 -2.911 1.00 92.19 92 SER A N 1
ATOM 642 C CA . SER A 1 92 ? -16.644 4.521 -3.597 1.00 92.19 92 SER A CA 1
ATOM 643 C C . SER A 1 92 ? -16.198 4.190 -5.022 1.00 92.19 92 SER A C 1
ATOM 645 O O . SER A 1 92 ? -16.049 3.027 -5.394 1.00 92.19 92 SER A O 1
ATOM 647 N N . ALA A 1 93 ? -15.984 5.218 -5.846 1.00 92.88 93 ALA A N 1
ATOM 648 C CA . ALA A 1 93 ? -15.407 5.037 -7.180 1.00 92.88 93 ALA A CA 1
ATOM 649 C C . ALA A 1 93 ? -13.908 4.674 -7.140 1.00 92.88 93 ALA A C 1
ATOM 651 O O . ALA A 1 93 ? -13.332 4.301 -8.165 1.00 92.88 93 ALA A O 1
ATOM 652 N N . ASN A 1 94 ? -13.272 4.790 -5.972 1.00 95.12 94 ASN A N 1
ATOM 653 C CA . ASN A 1 94 ? -11.874 4.444 -5.794 1.00 95.12 94 ASN A CA 1
ATOM 654 C C . ASN A 1 94 ? -11.689 2.932 -5.659 1.00 95.12 94 ASN A C 1
ATOM 656 O O . ASN A 1 94 ? -12.545 2.178 -5.193 1.00 95.12 94 ASN A O 1
ATOM 660 N N . TYR A 1 95 ? -10.502 2.496 -6.048 1.00 93.12 95 TYR A N 1
ATOM 661 C CA . TYR A 1 95 ? -10.057 1.123 -6.001 1.00 93.12 95 TYR A CA 1
ATOM 662 C C . TYR A 1 95 ? -10.247 0.549 -4.600 1.00 93.12 95 TYR A C 1
ATOM 664 O O . TYR A 1 95 ? -9.810 1.138 -3.614 1.00 93.12 95 TYR A O 1
ATOM 672 N N . ARG A 1 96 ? -10.916 -0.608 -4.523 1.00 91.25 96 ARG A N 1
ATOM 673 C CA . ARG A 1 96 ? -11.243 -1.302 -3.264 1.00 91.25 96 ARG A CA 1
ATOM 674 C C . ARG A 1 96 ? -11.979 -0.412 -2.251 1.00 91.25 96 ARG A C 1
ATOM 676 O O . ARG A 1 96 ? -11.795 -0.577 -1.047 1.00 91.25 96 ARG A O 1
ATOM 683 N N . ASN A 1 97 ? -12.825 0.495 -2.740 1.00 93.19 97 ASN A N 1
ATOM 684 C CA . ASN A 1 97 ? -13.610 1.426 -1.933 1.00 93.19 97 ASN A CA 1
ATOM 685 C C . ASN A 1 97 ? -12.749 2.313 -1.027 1.00 93.19 97 ASN A C 1
ATOM 687 O O . ASN A 1 97 ? -13.175 2.630 0.073 1.00 93.19 97 ASN A O 1
ATOM 691 N N . LEU A 1 98 ? -11.525 2.677 -1.417 1.00 94.00 98 LEU A N 1
ATOM 692 C CA . LEU A 1 98 ? -10.731 3.597 -0.598 1.00 94.00 98 LEU A CA 1
ATOM 693 C C . LEU A 1 98 ? -11.438 4.955 -0.474 1.00 94.00 98 LEU A C 1
ATOM 695 O O . LEU A 1 98 ? -12.035 5.454 -1.435 1.00 94.00 98 LEU A O 1
ATOM 699 N N . VAL A 1 99 ? -11.378 5.567 0.705 1.00 94.88 99 VAL A N 1
ATOM 700 C CA . VAL A 1 99 ? -11.813 6.959 0.851 1.00 94.88 99 VAL A CA 1
ATOM 701 C C . VAL A 1 99 ? -10.855 7.856 0.063 1.00 94.88 99 VAL A C 1
ATOM 703 O O . VAL A 1 99 ? -9.655 7.572 0.016 1.00 94.88 99 VAL A O 1
ATOM 706 N N . PRO A 1 100 ? -11.349 8.911 -0.599 1.00 92.75 100 PRO A N 1
ATOM 707 C CA . PRO A 1 100 ? -10.477 9.825 -1.330 1.00 92.75 100 PRO A CA 1
ATOM 708 C C . PRO A 1 100 ? -9.548 10.628 -0.406 1.00 92.75 100 PRO A C 1
ATOM 710 O O . PRO A 1 100 ? -8.480 11.044 -0.842 1.00 92.75 100 PRO A O 1
ATOM 713 N N . ASP A 1 101 ? -9.952 10.815 0.849 1.00 91.81 101 ASP A N 1
ATOM 714 C CA . ASP A 1 101 ? -9.266 11.609 1.866 1.00 91.81 101 ASP A CA 1
ATOM 715 C C . ASP A 1 101 ? -9.304 10.836 3.205 1.00 91.81 101 ASP A C 1
ATOM 717 O O . ASP A 1 101 ? -10.362 10.777 3.846 1.00 91.81 101 ASP A O 1
ATOM 721 N N . PRO A 1 102 ? -8.214 10.140 3.583 1.00 90.88 102 PRO A N 1
ATOM 722 C CA . PRO A 1 102 ? -8.112 9.427 4.856 1.00 90.88 102 PRO A CA 1
ATOM 723 C C . PRO A 1 102 ? -7.770 10.351 6.043 1.00 90.88 102 PRO A C 1
ATOM 725 O O . PRO A 1 102 ? -7.904 9.929 7.200 1.00 90.88 102 PRO A O 1
ATOM 728 N N . ASN A 1 103 ? -7.348 11.597 5.794 1.00 90.19 103 ASN A N 1
ATOM 729 C CA . ASN A 1 103 ? -7.062 12.600 6.811 1.00 90.19 103 ASN A CA 1
ATOM 730 C C . ASN A 1 103 ? -7.752 13.942 6.491 1.00 90.19 103 ASN A C 1
ATOM 732 O O . ASN A 1 103 ? -7.117 14.860 5.974 1.00 90.19 103 ASN A O 1
ATOM 736 N N . PRO A 1 104 ? -8.988 14.163 6.979 1.00 79.88 104 PRO A N 1
ATOM 737 C CA . PRO A 1 104 ? -9.759 15.369 6.660 1.00 79.88 104 PRO A CA 1
ATOM 738 C C . PRO A 1 104 ? -9.143 16.682 7.178 1.00 79.88 104 PRO A C 1
ATOM 740 O O . PRO A 1 104 ? -9.654 17.764 6.889 1.00 79.88 104 PRO A O 1
ATOM 743 N N . ASN A 1 105 ? -8.088 16.612 7.998 1.00 80.00 105 ASN A N 1
ATOM 744 C CA . ASN A 1 105 ? -7.355 17.786 8.472 1.00 80.00 105 ASN A CA 1
ATOM 745 C C . ASN A 1 105 ? -6.231 18.215 7.520 1.00 80.00 105 ASN A C 1
ATOM 747 O O . ASN A 1 105 ? -5.624 19.264 7.747 1.00 80.00 105 ASN A O 1
ATOM 751 N N . HIS A 1 106 ? -5.935 17.426 6.489 1.00 75.25 106 HIS A N 1
ATOM 752 C CA . HIS A 1 106 ? -4.951 17.746 5.474 1.00 75.25 106 HIS A CA 1
ATOM 753 C C . HIS A 1 106 ? -5.668 18.010 4.135 1.00 75.25 106 HIS A C 1
ATOM 755 O O . HIS A 1 106 ? -6.605 17.305 3.772 1.00 75.25 106 HIS A O 1
ATOM 761 N N . PRO A 1 107 ? -5.331 19.090 3.409 1.00 67.56 107 PRO A N 1
ATOM 762 C CA . PRO A 1 107 ? -6.033 19.434 2.181 1.00 67.56 107 PRO A CA 1
ATOM 763 C C . PRO A 1 107 ? -5.626 18.480 1.049 1.00 67.56 107 PRO A C 1
ATOM 765 O O . PRO A 1 107 ? -4.597 18.672 0.404 1.00 67.56 107 PRO A O 1
ATOM 768 N N . GLY A 1 108 ? -6.459 17.482 0.763 1.00 74.19 108 GLY A N 1
ATOM 769 C CA . GLY A 1 108 ? -6.227 16.539 -0.326 1.00 74.19 108 GLY A CA 1
ATOM 770 C C . GLY A 1 108 ? -7.458 15.696 -0.629 1.00 74.19 108 GLY A C 1
ATOM 771 O O . GLY A 1 108 ? -8.229 15.350 0.250 1.00 74.19 108 GLY A O 1
ATOM 772 N N . SER A 1 109 ? -7.681 15.385 -1.901 1.00 86.31 109 SER A N 1
ATOM 773 C CA . SER A 1 109 ? -8.638 14.358 -2.310 1.00 86.31 109 SER A CA 1
ATOM 774 C C . SER A 1 109 ? -8.014 13.618 -3.474 1.00 86.31 109 SER A C 1
ATOM 776 O O . SER A 1 109 ? -7.687 14.214 -4.505 1.00 86.31 109 SER A O 1
ATOM 778 N N . TYR A 1 110 ? -7.774 12.330 -3.270 1.00 90.31 110 TYR A N 1
ATOM 779 C CA . TYR A 1 110 ? -6.992 11.508 -4.173 1.00 90.31 110 TYR A CA 1
ATOM 780 C C . TYR A 1 110 ? -7.878 10.455 -4.817 1.00 90.31 110 TYR A C 1
ATOM 782 O O . TYR A 1 110 ? -8.554 9.659 -4.164 1.00 90.31 110 TYR A O 1
ATOM 790 N N . GLU A 1 111 ? -7.850 10.440 -6.143 1.00 91.88 111 GLU A N 1
ATOM 791 C CA . GLU A 1 111 ? -8.539 9.424 -6.917 1.00 91.88 111 GLU A CA 1
ATOM 792 C C . GLU A 1 111 ? -7.593 8.259 -7.219 1.00 91.88 111 GLU A C 1
ATOM 794 O O . GLU A 1 111 ? -6.511 8.456 -7.780 1.00 91.88 111 GLU A O 1
ATOM 799 N N . LEU A 1 112 ? -8.047 7.046 -6.913 1.00 92.62 112 LEU A N 1
ATOM 800 C CA . LEU A 1 112 ? -7.360 5.775 -7.137 1.00 92.62 112 LEU A CA 1
ATOM 801 C C . LEU A 1 112 ? -8.220 4.913 -8.061 1.00 92.62 112 LEU A C 1
ATOM 803 O O . LEU A 1 112 ? -8.908 4.012 -7.607 1.00 92.62 112 LEU A O 1
ATOM 807 N N . VAL A 1 113 ? -8.249 5.202 -9.361 1.00 94.06 113 VAL A N 1
ATOM 808 C CA . VAL A 1 113 ? -9.222 4.599 -10.289 1.00 94.06 113 VAL A CA 1
ATOM 809 C C . VAL A 1 113 ? -8.614 3.416 -11.046 1.00 94.06 113 VAL A C 1
ATOM 811 O O . VAL A 1 113 ? -7.479 3.471 -11.533 1.00 94.06 113 VAL A O 1
ATOM 814 N N . LEU A 1 114 ? -9.390 2.336 -11.177 1.00 92.50 114 LEU A N 1
ATOM 815 C CA . LEU A 1 114 ? -9.034 1.182 -12.006 1.00 92.50 114 LEU A CA 1
ATOM 816 C C . LEU A 1 114 ? -8.830 1.586 -13.474 1.00 92.50 114 LEU A C 1
ATOM 818 O O . LEU A 1 114 ? -9.570 2.398 -14.019 1.00 92.50 114 LEU A O 1
ATOM 822 N N . ASN A 1 115 ? -7.831 0.988 -14.120 1.00 91.88 115 ASN A N 1
ATOM 823 C CA . ASN A 1 115 ? -7.367 1.275 -15.482 1.00 91.88 115 ASN A CA 1
ATOM 824 C C . ASN A 1 115 ? -6.799 2.691 -15.701 1.00 91.88 115 ASN A C 1
ATOM 826 O O . ASN A 1 115 ? -6.546 3.071 -16.843 1.00 91.88 115 ASN A O 1
ATOM 830 N N . ARG A 1 116 ? -6.574 3.464 -14.629 1.00 93.62 116 ARG A N 1
ATOM 831 C CA . ARG A 1 116 ? -5.931 4.789 -14.689 1.00 93.62 116 ARG A CA 1
ATOM 832 C C . ARG A 1 116 ? -4.774 4.916 -13.700 1.00 93.62 116 ARG A C 1
ATOM 834 O O . ARG A 1 116 ? -3.673 5.270 -14.097 1.00 93.62 116 ARG A O 1
ATOM 841 N N . GLN A 1 117 ? -5.016 4.593 -12.431 1.00 95.12 117 GLN A N 1
ATOM 842 C CA . GLN A 1 117 ? -4.003 4.558 -11.367 1.00 95.12 117 GLN A CA 1
ATOM 843 C C . GLN A 1 117 ? -3.530 3.132 -11.075 1.00 95.12 117 GLN A C 1
ATOM 845 O O . GLN A 1 117 ? -2.359 2.900 -10.779 1.00 95.12 117 GLN A O 1
ATOM 850 N N . ILE A 1 118 ? -4.444 2.166 -11.174 1.00 94.06 118 ILE A N 1
ATOM 851 C CA . ILE A 1 118 ? -4.231 0.770 -10.783 1.00 94.06 118 ILE A CA 1
ATOM 852 C C . ILE A 1 118 ? -4.774 -0.136 -11.881 1.00 94.06 118 ILE A C 1
ATOM 854 O O . ILE A 1 118 ? -5.780 0.185 -12.510 1.00 94.06 118 ILE A O 1
ATOM 858 N N . ARG A 1 119 ? -4.131 -1.276 -12.109 1.00 93.62 119 ARG A N 1
ATOM 859 C CA . ARG A 1 119 ? -4.585 -2.307 -13.039 1.00 93.62 119 ARG A CA 1
ATOM 860 C C . ARG A 1 119 ? -4.683 -3.652 -12.331 1.00 93.62 119 ARG A C 1
ATOM 862 O O . ARG A 1 119 ? -3.808 -4.027 -11.552 1.00 93.62 119 ARG A O 1
ATOM 869 N N . GLU A 1 120 ? -5.725 -4.392 -12.685 1.00 92.88 120 GLU A N 1
ATOM 870 C CA . GLU A 1 120 ? -5.912 -5.792 -12.319 1.00 92.88 120 GLU A CA 1
ATOM 871 C C . GLU A 1 120 ? -5.891 -6.654 -13.580 1.00 92.88 120 GLU A C 1
ATOM 873 O O . GLU A 1 120 ? -6.513 -6.301 -14.584 1.00 92.88 120 GLU A O 1
ATOM 878 N N . ASN A 1 121 ? -5.196 -7.789 -13.543 1.00 91.25 121 ASN A N 1
ATOM 879 C CA . ASN A 1 121 ? -5.241 -8.750 -14.650 1.00 91.25 121 ASN A CA 1
ATOM 880 C C . ASN A 1 121 ? -6.546 -9.560 -14.643 1.00 91.25 121 ASN A C 1
ATOM 882 O O . ASN A 1 121 ? -7.087 -9.893 -15.693 1.00 91.25 121 ASN A O 1
ATOM 886 N N . THR A 1 122 ? -7.055 -9.847 -13.449 1.00 91.75 122 THR A N 1
ATOM 887 C CA . THR A 1 122 ? -8.288 -10.578 -13.181 1.00 91.75 122 THR A CA 1
ATOM 888 C C . THR A 1 122 ? -9.100 -9.789 -12.153 1.00 91.75 122 THR A C 1
ATOM 890 O O . THR A 1 122 ? -8.700 -9.735 -10.986 1.00 91.75 122 THR A O 1
ATOM 893 N N . PRO A 1 123 ? -10.220 -9.161 -12.545 1.00 89.56 123 PRO A N 1
ATOM 894 C CA . PRO A 1 123 ? -11.062 -8.430 -11.608 1.00 89.56 123 PRO A CA 1
ATOM 895 C C . PRO A 1 123 ? -11.817 -9.380 -10.670 1.00 89.56 123 PRO A C 1
ATOM 897 O O . PRO A 1 123 ? -11.900 -10.594 -10.899 1.00 89.56 123 PRO A O 1
ATOM 900 N N . VAL A 1 124 ? -12.419 -8.808 -9.624 1.00 87.50 124 VAL A N 1
ATOM 901 C CA . VAL A 1 124 ? -13.360 -9.547 -8.772 1.00 87.50 124 VAL A CA 1
ATOM 902 C C . VAL A 1 124 ? -14.589 -9.944 -9.579 1.00 87.50 124 VAL A C 1
ATOM 904 O O . VAL A 1 124 ? -15.255 -9.102 -10.181 1.00 87.50 124 VAL A O 1
ATOM 907 N N . ASN A 1 125 ? -14.928 -11.226 -9.538 1.00 87.31 125 ASN A N 1
ATOM 908 C CA . ASN A 1 125 ? -16.178 -11.735 -10.078 1.00 87.31 125 ASN A CA 1
ATOM 909 C C . ASN A 1 125 ? -17.294 -11.578 -9.032 1.00 87.31 125 ASN A C 1
ATOM 911 O O . ASN A 1 125 ? -17.268 -12.221 -7.990 1.00 87.31 125 ASN A O 1
ATOM 915 N N . THR A 1 126 ? -18.283 -10.721 -9.284 1.00 84.12 126 THR A N 1
ATOM 916 C CA . THR A 1 126 ? -19.345 -10.435 -8.302 1.00 84.12 126 THR A CA 1
ATOM 917 C C . THR A 1 126 ? -20.382 -11.554 -8.184 1.00 84.12 126 THR A C 1
ATOM 919 O O . THR A 1 126 ? -21.014 -11.683 -7.139 1.00 84.12 126 THR A O 1
ATOM 922 N N . GLN A 1 127 ? -20.551 -12.384 -9.218 1.00 87.75 127 GLN A N 1
ATOM 923 C CA . GLN A 1 127 ? -21.462 -13.533 -9.210 1.00 87.75 127 GLN A CA 1
ATOM 924 C C . GLN A 1 127 ? -20.832 -14.768 -8.555 1.00 87.75 127 GLN A C 1
ATOM 926 O O . GLN A 1 127 ? -21.531 -15.562 -7.931 1.00 87.75 127 GLN A O 1
ATOM 931 N N . ASN A 1 128 ? -19.518 -14.925 -8.700 1.00 87.69 128 ASN A N 1
ATOM 932 C CA . ASN A 1 128 ? -18.728 -15.987 -8.091 1.00 87.69 128 ASN A CA 1
ATOM 933 C C . ASN A 1 128 ? -17.395 -15.416 -7.577 1.00 87.69 128 ASN A C 1
ATOM 935 O O . ASN A 1 128 ? -16.392 -15.496 -8.294 1.00 87.69 128 ASN A O 1
ATOM 939 N N . PRO A 1 129 ? -17.387 -14.808 -6.375 1.00 88.62 129 PRO A N 1
ATOM 940 C CA . PRO A 1 129 ? -16.213 -14.148 -5.815 1.00 88.62 129 PRO A CA 1
ATOM 941 C C . PRO A 1 129 ? -14.955 -15.015 -5.848 1.00 88.62 129 PRO A C 1
ATOM 943 O O . PRO A 1 129 ? -14.945 -16.159 -5.407 1.00 88.62 129 PRO A O 1
ATOM 946 N N . ASN A 1 130 ? -13.878 -14.435 -6.372 1.00 91.19 130 ASN A N 1
ATOM 947 C CA . ASN A 1 130 ? -12.564 -15.049 -6.563 1.00 91.19 130 ASN A CA 1
ATOM 948 C C . ASN A 1 130 ? -11.469 -14.295 -5.777 1.00 91.19 130 ASN A C 1
ATOM 950 O O . ASN A 1 130 ? -10.458 -13.899 -6.369 1.00 91.19 130 ASN A O 1
ATOM 954 N N . PRO A 1 131 ? -11.636 -14.063 -4.459 1.00 88.81 131 PRO A N 1
ATOM 955 C CA . PRO A 1 131 ? -10.760 -13.170 -3.701 1.00 88.81 131 PRO A CA 1
ATOM 956 C C . PRO A 1 131 ? -9.289 -13.608 -3.727 1.00 88.81 131 PRO A C 1
ATOM 958 O O . PRO A 1 131 ? -8.406 -12.763 -3.827 1.00 88.81 131 PRO A O 1
ATOM 961 N N . VAL A 1 132 ? -9.022 -14.917 -3.740 1.00 89.19 132 VAL A N 1
ATOM 962 C CA . VAL A 1 132 ? -7.664 -15.472 -3.859 1.00 89.19 132 VAL A CA 1
ATOM 963 C C . VAL A 1 132 ? -6.915 -14.873 -5.051 1.00 89.19 132 VAL A C 1
ATOM 965 O O . VAL A 1 132 ? -5.803 -14.390 -4.889 1.00 89.19 132 VAL A O 1
ATOM 968 N N . VAL A 1 133 ? -7.531 -14.873 -6.238 1.00 91.56 133 VAL A N 1
ATOM 969 C CA . VAL A 1 133 ? -6.894 -14.394 -7.475 1.00 91.56 133 VAL A CA 1
ATOM 970 C C . VAL A 1 133 ? -6.929 -12.872 -7.541 1.00 91.56 133 VAL A C 1
ATOM 972 O O . VAL A 1 133 ? -5.929 -12.246 -7.879 1.00 91.56 133 VAL A O 1
ATOM 975 N N . ALA A 1 134 ? -8.065 -12.262 -7.197 1.00 90.81 134 ALA A N 1
ATOM 976 C CA . ALA A 1 134 ? -8.251 -10.823 -7.343 1.00 90.81 134 ALA A CA 1
ATOM 977 C C . ALA A 1 134 ? -7.318 -10.002 -6.430 1.00 90.81 134 ALA A C 1
ATOM 979 O O . ALA A 1 134 ? -6.870 -8.920 -6.816 1.00 90.81 134 ALA A O 1
ATOM 980 N N . TYR A 1 135 ? -7.000 -10.515 -5.238 1.00 89.94 135 TYR A N 1
ATOM 981 C CA . TYR A 1 135 ? -6.166 -9.827 -4.246 1.00 89.94 135 TYR A CA 1
ATOM 982 C C . TYR A 1 135 ? -4.715 -10.314 -4.211 1.00 89.94 135 TYR A C 1
ATOM 984 O O . TYR A 1 135 ? -3.906 -9.733 -3.479 1.00 89.94 135 TYR A O 1
ATOM 992 N N . ASP A 1 136 ? -4.372 -11.324 -5.011 1.00 89.06 136 ASP A N 1
ATOM 993 C CA . ASP A 1 136 ? -3.001 -11.791 -5.171 1.00 89.06 136 ASP A CA 1
ATOM 994 C C . ASP A 1 136 ? -2.094 -10.643 -5.645 1.00 89.06 136 ASP A C 1
ATOM 996 O O . ASP A 1 136 ? -2.444 -9.870 -6.539 1.00 89.06 136 ASP A O 1
ATOM 1000 N N . THR A 1 137 ? -0.903 -10.521 -5.058 1.00 87.00 137 THR A N 1
ATOM 1001 C CA . THR A 1 137 ? 0.069 -9.496 -5.462 1.00 87.00 137 THR A CA 1
ATOM 1002 C C . THR A 1 137 ? 0.417 -9.553 -6.954 1.00 87.00 137 THR A C 1
ATOM 1004 O O . THR A 1 137 ? 0.627 -8.505 -7.556 1.00 87.00 137 THR A O 1
ATOM 1007 N N . ALA A 1 138 ? 0.446 -10.737 -7.574 1.00 85.38 138 ALA A N 1
ATOM 1008 C CA . ALA A 1 138 ? 0.730 -10.881 -9.004 1.00 85.38 138 ALA A CA 1
ATOM 1009 C C . ALA A 1 138 ? -0.395 -10.335 -9.905 1.00 85.38 138 ALA A C 1
ATOM 1011 O O . ALA A 1 138 ? -0.156 -10.007 -11.071 1.00 85.38 138 ALA A O 1
ATOM 1012 N N . ASN A 1 139 ? -1.614 -10.212 -9.374 1.00 90.62 139 ASN A N 1
ATOM 1013 C CA . ASN A 1 139 ? -2.771 -9.711 -10.105 1.00 90.62 139 ASN A CA 1
ATOM 1014 C C . ASN A 1 139 ? -2.827 -8.178 -10.178 1.00 90.62 139 ASN A C 1
ATOM 1016 O O . ASN A 1 139 ? -3.439 -7.641 -11.100 1.00 90.62 139 ASN A O 1
ATOM 1020 N N . VAL A 1 140 ? -2.204 -7.487 -9.219 1.00 91.25 140 VAL A N 1
ATOM 1021 C CA . VAL A 1 140 ? -2.294 -6.031 -9.058 1.00 91.25 140 VAL A CA 1
ATOM 1022 C C . VAL A 1 140 ? -1.017 -5.358 -9.557 1.00 91.25 140 VAL A C 1
ATOM 1024 O O . VAL A 1 140 ? 0.097 -5.722 -9.183 1.00 91.25 140 VAL A O 1
ATOM 1027 N N . SER A 1 141 ? -1.184 -4.334 -10.384 1.00 91.88 141 SER A N 1
ATOM 1028 C CA . SER A 1 141 ? -0.108 -3.500 -10.924 1.00 91.88 141 SER A CA 1
ATOM 1029 C C . SER A 1 141 ? -0.497 -2.026 -10.840 1.00 91.88 141 SER A C 1
ATOM 1031 O O . SER A 1 141 ? -1.677 -1.686 -10.747 1.00 91.88 141 SER A O 1
ATOM 1033 N N . PHE A 1 142 ? 0.497 -1.143 -10.833 1.00 94.25 142 PHE A N 1
ATOM 1034 C CA . PHE A 1 142 ? 0.294 0.287 -10.625 1.00 94.25 142 PHE A CA 1
ATOM 1035 C C . PHE A 1 142 ? 0.789 1.058 -11.837 1.00 94.25 142 PHE A C 1
ATOM 1037 O O . PHE A 1 142 ? 1.823 0.725 -12.418 1.00 94.25 142 PHE A O 1
ATOM 1044 N N . TYR A 1 143 ? 0.059 2.104 -12.211 1.00 94.75 143 TYR A N 1
ATOM 1045 C CA . TYR A 1 143 ? 0.568 3.073 -13.170 1.00 94.75 143 TYR A CA 1
ATOM 1046 C C . TYR A 1 143 ? 1.577 4.007 -12.490 1.00 94.75 143 TYR A C 1
ATOM 1048 O O . TYR A 1 143 ? 1.610 4.101 -11.265 1.00 94.75 143 TYR A O 1
ATOM 1056 N N . VAL A 1 144 ? 2.396 4.728 -13.259 1.00 91.56 144 VAL A N 1
ATOM 1057 C CA . VAL A 1 144 ? 3.249 5.795 -12.687 1.00 91.56 144 VAL A CA 1
ATOM 1058 C C . VAL A 1 144 ? 2.390 6.877 -12.022 1.00 91.56 144 VAL A C 1
ATOM 1060 O O . VAL A 1 144 ? 2.704 7.347 -10.937 1.00 91.56 144 VAL A O 1
ATOM 1063 N N . GLN A 1 145 ? 1.256 7.226 -12.632 1.00 87.31 145 GLN A N 1
ATOM 1064 C CA . GLN A 1 145 ? 0.309 8.220 -12.116 1.00 87.31 145 GLN A CA 1
ATOM 1065 C C . GLN A 1 145 ? -0.721 7.568 -11.188 1.00 87.31 145 GLN A C 1
ATOM 1067 O O . GLN A 1 145 ? -1.920 7.633 -11.454 1.00 87.31 145 GLN A O 1
ATOM 1072 N N . ASN A 1 146 ? -0.265 6.874 -10.144 1.00 86.62 146 ASN A N 1
ATOM 1073 C CA . ASN A 1 146 ? -1.154 6.094 -9.281 1.00 86.62 146 ASN A CA 1
ATOM 1074 C C . ASN A 1 146 ? -1.733 6.863 -8.081 1.00 86.62 146 ASN A C 1
ATOM 1076 O O . ASN A 1 146 ? -2.626 6.324 -7.447 1.00 86.62 146 ASN A O 1
ATOM 1080 N N . ASN A 1 147 ? -1.277 8.083 -7.770 1.00 91.75 147 ASN A N 1
ATOM 1081 C CA . ASN A 1 147 ? -1.709 8.898 -6.616 1.00 91.75 147 ASN A CA 1
ATOM 1082 C C . ASN A 1 147 ? -1.588 8.228 -5.229 1.00 91.75 147 ASN A C 1
ATOM 1084 O O . ASN A 1 147 ? -1.964 8.843 -4.233 1.00 91.75 147 ASN A O 1
ATOM 1088 N N . ILE A 1 148 ? -1.063 7.003 -5.120 1.00 92.12 148 ILE A N 1
ATOM 1089 C CA . ILE A 1 148 ? -1.045 6.273 -3.848 1.00 92.12 148 ILE A CA 1
ATOM 1090 C C . ILE A 1 148 ? -0.032 6.878 -2.881 1.00 92.12 148 ILE A C 1
ATOM 1092 O O . ILE A 1 148 ? -0.288 6.915 -1.686 1.00 92.12 148 ILE A O 1
ATOM 1096 N N . SER A 1 149 ? 1.090 7.399 -3.392 1.00 91.38 149 SER A N 1
ATOM 1097 C CA . SER A 1 149 ? 2.090 8.083 -2.572 1.00 91.38 149 SER A CA 1
ATOM 1098 C C . SER A 1 149 ? 1.500 9.336 -1.932 1.00 91.38 149 SER A C 1
ATOM 1100 O O . SER A 1 149 ? 1.695 9.562 -0.743 1.00 91.38 149 SER A O 1
ATOM 1102 N N . ALA A 1 150 ? 0.711 10.102 -2.693 1.00 90.38 150 ALA A N 1
ATOM 1103 C CA . ALA A 1 150 ? 0.022 11.283 -2.188 1.00 90.38 150 ALA A CA 1
ATOM 1104 C C . ALA A 1 150 ? -1.067 10.917 -1.164 1.00 90.38 150 ALA A C 1
ATOM 1106 O O . ALA A 1 150 ? -1.138 11.537 -0.110 1.00 90.38 150 ALA A O 1
ATOM 1107 N N . TRP A 1 151 ? -1.834 9.850 -1.418 1.00 92.94 151 TRP A N 1
ATOM 1108 C CA . TRP A 1 151 ? -2.815 9.321 -0.462 1.00 92.94 151 TRP A CA 1
ATOM 1109 C C . TRP A 1 151 ? -2.162 8.840 0.846 1.00 92.94 151 TRP A C 1
ATOM 1111 O O . TRP A 1 151 ? -2.684 9.090 1.925 1.00 92.94 151 TRP A O 1
ATOM 1121 N N . CYS A 1 152 ? -0.995 8.187 0.786 1.00 92.44 152 CYS A N 1
ATOM 1122 C CA . CYS A 1 152 ? -0.241 7.801 1.983 1.00 92.44 152 CYS A CA 1
ATOM 1123 C C . CYS A 1 152 ? 0.344 9.019 2.718 1.00 92.44 152 CYS A C 1
ATOM 1125 O O . CYS A 1 152 ? 0.310 9.066 3.947 1.00 92.44 152 CYS A O 1
ATOM 1127 N N . ALA A 1 153 ? 0.877 9.999 1.983 1.00 90.12 153 ALA A N 1
ATOM 1128 C CA . ALA A 1 153 ? 1.475 11.208 2.549 1.00 90.12 153 ALA A CA 1
ATOM 1129 C C . ALA A 1 153 ? 0.460 12.092 3.290 1.00 90.12 153 ALA A C 1
ATOM 1131 O O . ALA A 1 153 ? 0.857 12.877 4.140 1.00 90.12 153 ALA A O 1
ATOM 1132 N N . ASP A 1 154 ? -0.834 11.915 3.032 1.00 90.75 154 ASP A N 1
ATOM 1133 C CA . ASP A 1 154 ? -1.912 12.617 3.727 1.00 90.75 154 ASP A CA 1
ATOM 1134 C C . ASP A 1 154 ? -1.925 12.344 5.244 1.00 90.75 154 ASP A C 1
ATOM 1136 O O . ASP A 1 154 ? -2.185 13.236 6.053 1.00 90.75 154 ASP A O 1
ATOM 1140 N N . CYS A 1 155 ? -1.553 11.124 5.651 1.00 92.44 155 CYS A N 1
ATOM 1141 C CA . CYS A 1 155 ? -1.322 10.769 7.055 1.00 92.44 155 CYS A CA 1
ATOM 1142 C C . CYS A 1 155 ? 0.165 10.800 7.444 1.00 92.44 155 CYS A C 1
ATOM 1144 O O . CYS A 1 155 ? 0.477 10.880 8.626 1.00 92.44 155 CYS A O 1
ATOM 1146 N N . HIS A 1 156 ? 1.082 10.706 6.479 1.00 91.69 156 HIS A N 1
ATOM 1147 C CA . HIS A 1 156 ? 2.533 10.612 6.684 1.00 91.69 156 HIS A CA 1
ATOM 1148 C C . HIS A 1 156 ? 3.268 11.841 6.112 1.00 91.69 156 HIS A C 1
ATOM 1150 O O . HIS A 1 156 ? 4.162 11.737 5.275 1.00 91.69 156 HIS A O 1
ATOM 1156 N N . ASP A 1 157 ? 2.869 13.034 6.536 1.00 87.12 157 ASP A N 1
ATOM 1157 C CA . ASP A 1 157 ? 3.237 14.315 5.919 1.00 87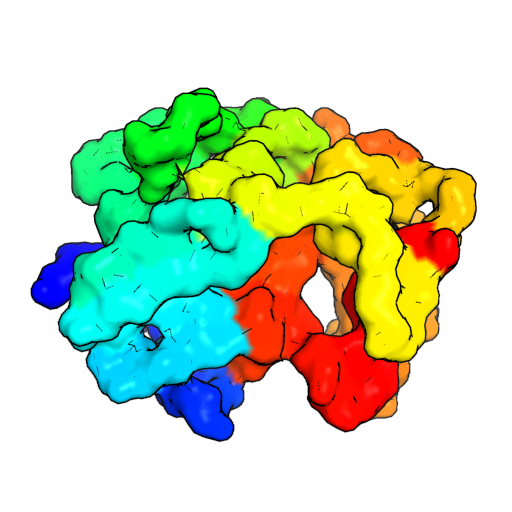.12 157 ASP A CA 1
ATOM 1158 C C . ASP A 1 157 ? 4.651 14.830 6.259 1.00 87.12 157 ASP A C 1
ATOM 1160 O O . ASP A 1 157 ? 5.120 15.792 5.652 1.00 87.12 157 ASP A O 1
ATOM 1164 N N . LEU A 1 158 ? 5.372 14.183 7.184 1.00 85.50 158 LEU A N 1
ATOM 1165 C CA . LEU A 1 158 ? 6.809 14.422 7.416 1.00 85.50 158 LEU A CA 1
ATOM 1166 C C . LEU A 1 158 ? 7.706 13.440 6.661 1.00 85.50 158 LEU A C 1
ATOM 1168 O O . LEU A 1 158 ? 8.902 13.345 6.957 1.00 85.50 158 LEU A O 1
ATOM 1172 N N . LEU A 1 159 ? 7.164 12.694 5.698 1.00 77.62 159 LEU A N 1
ATOM 1173 C CA . LEU A 1 159 ? 7.989 11.985 4.733 1.00 77.62 159 LEU A CA 1
ATOM 1174 C C . LEU A 1 159 ? 8.772 13.020 3.918 1.00 77.62 159 LEU A C 1
ATOM 1176 O O . LEU A 1 159 ? 8.285 13.552 2.924 1.00 77.62 159 LEU A O 1
ATOM 1180 N N . ASP A 1 160 ? 9.999 13.308 4.347 1.00 66.00 160 ASP A N 1
ATOM 1181 C CA . ASP A 1 160 ? 10.940 14.094 3.559 1.00 66.00 160 ASP A CA 1
ATOM 1182 C C . ASP A 1 160 ? 11.361 13.243 2.355 1.00 66.00 160 ASP A C 1
ATOM 1184 O O . ASP A 1 160 ? 12.256 12.391 2.429 1.00 66.00 160 ASP A O 1
ATOM 1188 N N . GLN A 1 161 ? 10.599 13.393 1.270 1.00 63.16 161 GLN A N 1
ATOM 1189 C CA . GLN A 1 161 ? 10.772 12.638 0.042 1.00 63.16 161 GLN A CA 1
ATOM 1190 C C . GLN A 1 161 ? 12.206 12.832 -0.451 1.00 63.16 161 GLN A C 1
ATOM 1192 O O . GLN A 1 161 ? 12.573 13.895 -0.952 1.00 63.16 161 GLN A O 1
ATOM 1197 N N . ASN A 1 162 ? 13.005 11.766 -0.382 1.00 62.06 162 ASN A N 1
ATOM 1198 C CA . ASN A 1 162 ? 14.399 11.749 -0.820 1.00 62.06 162 ASN A CA 1
ATOM 1199 C C . ASN A 1 162 ? 15.389 12.528 0.075 1.00 62.06 162 ASN A C 1
ATOM 1201 O O . ASN A 1 162 ? 16.474 12.874 -0.409 1.00 62.06 162 ASN A O 1
ATOM 1205 N N . ALA A 1 163 ? 15.082 12.762 1.358 1.00 65.12 163 ALA A N 1
ATOM 1206 C CA . ALA A 1 163 ? 16.080 13.221 2.336 1.00 65.12 163 ALA A CA 1
ATOM 1207 C C . ALA A 1 163 ? 17.242 12.232 2.475 1.00 65.12 163 ALA A C 1
ATOM 1209 O O . ALA A 1 163 ? 17.121 11.069 2.113 1.00 65.12 163 ALA A O 1
ATOM 1210 N N . ASN A 1 164 ? 18.363 12.638 3.069 1.00 60.66 164 ASN A N 1
ATOM 1211 C CA . ASN A 1 164 ? 19.407 11.679 3.444 1.00 60.66 164 ASN A CA 1
ATOM 1212 C C . ASN A 1 164 ? 18.892 10.756 4.561 1.00 60.66 164 ASN A C 1
ATOM 1214 O O . ASN A 1 164 ? 18.377 11.237 5.570 1.00 60.66 164 ASN A O 1
ATOM 1218 N N . GLY A 1 165 ? 19.035 9.440 4.400 1.00 60.84 165 GLY A N 1
ATOM 1219 C CA . GLY A 1 165 ? 18.743 8.492 5.472 1.00 60.84 165 GLY A CA 1
ATOM 1220 C C . GLY A 1 165 ? 19.725 8.645 6.633 1.00 60.84 165 GLY A C 1
ATOM 1221 O O . GLY A 1 165 ? 20.843 9.145 6.482 1.00 60.84 165 GLY A O 1
ATOM 1222 N N . THR A 1 166 ? 19.307 8.218 7.820 1.00 57.22 166 THR A N 1
ATOM 1223 C CA . THR A 1 166 ? 20.183 8.150 8.988 1.00 57.22 166 THR A CA 1
ATOM 1224 C C . THR A 1 166 ? 21.103 6.930 8.894 1.00 57.22 166 THR A C 1
ATOM 1226 O O . THR A 1 166 ? 20.684 5.819 8.569 1.00 57.22 166 THR A O 1
ATOM 1229 N N . SER A 1 167 ? 22.391 7.152 9.175 1.00 46.41 167 SER A N 1
ATOM 1230 C CA . SER A 1 167 ? 23.433 6.118 9.263 1.00 46.41 167 SER A CA 1
ATOM 1231 C C . SER A 1 167 ? 22.965 4.899 10.085 1.00 46.41 167 SER A C 1
ATOM 1233 O O . SER A 1 167 ? 22.306 5.099 11.108 1.00 46.41 167 SER A O 1
ATOM 1235 N N . PRO A 1 168 ? 23.296 3.650 9.690 1.00 51.09 168 PRO A N 1
ATOM 1236 C CA . PRO A 1 168 ? 24.312 3.251 8.704 1.00 51.09 168 PRO A CA 1
ATOM 1237 C C . PRO A 1 168 ? 23.826 3.224 7.250 1.00 51.09 168 PRO A C 1
ATOM 1239 O O . PRO A 1 168 ? 24.571 2.803 6.366 1.00 51.09 168 PRO A O 1
ATOM 1242 N N . ALA A 1 169 ? 22.592 3.648 6.973 1.00 54.66 169 ALA A N 1
ATOM 1243 C CA . ALA A 1 169 ? 22.057 3.614 5.622 1.00 54.66 169 ALA A CA 1
ATOM 1244 C C . ALA A 1 169 ? 22.764 4.657 4.739 1.00 54.66 169 ALA A C 1
ATOM 1246 O O . ALA A 1 169 ? 22.542 5.856 4.875 1.00 54.66 169 ALA A O 1
ATOM 1247 N N . HIS A 1 170 ? 23.580 4.201 3.785 1.00 62.44 170 HIS A N 1
ATOM 1248 C CA . HIS A 1 170 ? 24.101 5.014 2.674 1.00 62.44 170 HIS A CA 1
ATOM 1249 C C . HIS A 1 170 ? 23.003 5.358 1.649 1.00 62.44 170 HIS A C 1
ATOM 1251 O O . HIS A 1 170 ? 23.265 5.390 0.455 1.00 62.44 170 HIS A O 1
ATOM 1257 N N . PHE A 1 171 ? 21.755 5.505 2.095 1.00 70.06 171 PHE A N 1
ATOM 1258 C CA . PHE A 1 171 ? 20.581 5.602 1.243 1.00 70.06 171 PHE A CA 1
ATOM 1259 C C . PHE A 1 171 ? 19.768 6.836 1.606 1.00 70.06 171 PHE A C 1
ATOM 1261 O O . PHE A 1 171 ? 19.630 7.163 2.783 1.00 70.06 171 PHE A O 1
ATOM 1268 N N . ARG A 1 172 ? 19.175 7.503 0.613 1.00 68.50 172 ARG A N 1
ATOM 1269 C CA . ARG A 1 172 ? 18.140 8.521 0.867 1.00 68.50 172 ARG A CA 1
ATOM 1270 C C . ARG A 1 172 ? 16.903 7.891 1.517 1.00 68.50 172 ARG A C 1
ATOM 1272 O O . ARG A 1 172 ? 16.563 6.773 1.166 1.00 68.50 172 ARG A O 1
ATOM 1279 N N . GLY A 1 173 ? 16.224 8.551 2.446 1.00 73.88 173 GLY A N 1
ATOM 1280 C CA . GLY A 1 173 ? 14.975 8.078 3.042 1.00 73.88 173 GLY A CA 1
ATOM 1281 C C . GLY A 1 173 ? 13.793 8.143 2.064 1.00 73.88 173 GLY A C 1
ATOM 1282 O O . GLY A 1 173 ? 13.697 9.071 1.266 1.00 73.88 173 GLY A O 1
ATOM 1283 N N . HIS A 1 174 ? 12.904 7.146 2.148 1.00 81.75 174 HIS A N 1
ATOM 1284 C CA . HIS A 1 174 ? 11.567 7.098 1.527 1.00 81.75 174 HIS A CA 1
ATOM 1285 C C . HIS A 1 174 ? 11.466 7.610 0.067 1.00 81.75 174 HIS A C 1
ATOM 1287 O O . HIS A 1 174 ? 10.718 8.558 -0.197 1.00 81.75 174 HIS A O 1
ATOM 1293 N N . PRO A 1 175 ? 12.180 6.999 -0.905 1.00 85.06 175 PRO A N 1
ATOM 1294 C CA . PRO A 1 175 ? 11.990 7.313 -2.318 1.00 85.06 175 PRO A CA 1
ATOM 1295 C C . PRO A 1 175 ? 10.538 7.036 -2.719 1.00 85.06 175 PRO A C 1
ATOM 1297 O O . PRO A 1 175 ? 10.022 5.934 -2.533 1.00 85.06 175 PRO A O 1
ATOM 1300 N N . SER A 1 176 ? 9.875 8.050 -3.262 1.00 87.44 176 SER A N 1
ATOM 1301 C CA . SER A 1 176 ? 8.495 7.976 -3.736 1.00 87.44 176 SER A CA 1
ATOM 1302 C C . SER A 1 176 ? 8.331 8.871 -4.954 1.00 87.44 176 SER A C 1
ATOM 1304 O O . SER A 1 176 ? 8.923 9.944 -5.033 1.00 87.44 176 SER A O 1
ATOM 1306 N N . ASP A 1 177 ? 7.593 8.370 -5.937 1.00 87.75 177 ASP A N 1
ATOM 1307 C CA . ASP A 1 177 ? 7.341 8.994 -7.235 1.00 87.75 177 ASP A CA 1
ATOM 1308 C C . ASP A 1 177 ? 8.624 9.387 -7.997 1.00 87.75 177 ASP A C 1
ATOM 1310 O O . ASP A 1 177 ? 8.621 10.249 -8.876 1.00 87.75 177 ASP A O 1
ATOM 1314 N N . VAL A 1 178 ? 9.734 8.701 -7.696 1.00 86.50 178 VAL A N 1
ATOM 1315 C CA . VAL A 1 178 ? 11.031 8.851 -8.366 1.00 86.50 178 VAL A CA 1
ATOM 1316 C C . VAL A 1 178 ? 11.299 7.690 -9.312 1.00 86.50 178 VAL A C 1
ATOM 1318 O O . VAL A 1 178 ? 10.855 6.566 -9.073 1.00 86.50 178 VAL A O 1
ATOM 1321 N N . GLN A 1 179 ? 12.038 7.961 -10.390 1.00 88.38 179 GLN A N 1
ATOM 1322 C CA . GLN A 1 179 ? 12.398 6.948 -11.383 1.00 88.38 179 GLN A CA 1
ATOM 1323 C C . GLN A 1 179 ? 13.229 5.827 -10.768 1.00 88.38 179 GLN A C 1
ATOM 1325 O O . GLN A 1 179 ? 14.240 6.075 -10.126 1.00 88.38 179 GLN A O 1
ATOM 1330 N N . LEU A 1 180 ? 12.842 4.589 -11.036 1.00 84.19 180 LEU A N 1
ATOM 1331 C CA . LEU A 1 180 ? 13.504 3.401 -10.522 1.00 84.19 180 LEU A CA 1
ATOM 1332 C C . LEU A 1 180 ? 14.918 3.216 -11.096 1.00 84.19 180 LEU A C 1
ATOM 1334 O O . LEU A 1 180 ? 15.833 2.794 -10.393 1.00 84.19 180 LEU A O 1
ATOM 1338 N N . LEU A 1 181 ? 15.107 3.527 -12.380 1.00 80.31 181 LEU A N 1
ATOM 1339 C CA . LEU A 1 181 ? 16.393 3.401 -13.066 1.00 80.31 181 LEU A CA 1
ATOM 1340 C C . LEU A 1 181 ? 16.910 4.797 -13.425 1.00 80.31 181 LEU A C 1
ATOM 1342 O O . LEU A 1 181 ? 16.611 5.325 -14.494 1.00 80.31 181 LEU A O 1
ATOM 1346 N N . GLY A 1 182 ? 17.689 5.394 -12.525 1.00 72.19 182 GLY A N 1
ATOM 1347 C CA . GLY A 1 182 ? 18.351 6.679 -12.753 1.00 72.19 182 GLY A CA 1
ATOM 1348 C C . GLY A 1 182 ? 19.841 6.656 -12.412 1.00 72.19 182 GLY A C 1
ATOM 1349 O O . GLY A 1 182 ? 20.386 5.672 -11.909 1.00 72.19 182 GLY A O 1
ATOM 1350 N N . THR A 1 183 ? 20.521 7.773 -12.651 1.00 70.44 183 THR A N 1
ATOM 1351 C CA . THR A 1 183 ? 21.931 7.943 -12.278 1.00 70.44 183 THR A CA 1
ATOM 1352 C C . THR A 1 183 ? 22.074 8.066 -10.756 1.00 70.44 183 THR A C 1
ATOM 1354 O O . THR A 1 183 ? 21.367 8.857 -10.137 1.00 70.44 183 THR A O 1
ATOM 1357 N N . GLY A 1 184 ? 23.002 7.318 -10.149 1.00 68.81 184 GLY A N 1
ATOM 1358 C CA . GLY A 1 184 ? 23.270 7.364 -8.700 1.00 68.81 184 GLY A CA 1
ATOM 1359 C C . GLY A 1 184 ? 22.433 6.401 -7.849 1.00 68.81 184 GLY A C 1
ATOM 1360 O O . GLY A 1 184 ? 22.602 6.369 -6.631 1.00 68.81 184 GLY A O 1
ATOM 1361 N N . TYR A 1 185 ? 21.565 5.598 -8.470 1.00 71.94 185 TYR A N 1
ATOM 1362 C CA . TYR A 1 185 ? 20.844 4.527 -7.788 1.00 71.94 185 TYR A CA 1
ATOM 1363 C C . TYR A 1 185 ? 21.717 3.291 -7.581 1.00 71.94 185 TYR A C 1
ATOM 1365 O O . TYR A 1 185 ? 22.620 2.997 -8.364 1.00 71.94 185 TYR A O 1
ATOM 1373 N N . HIS A 1 186 ? 21.396 2.543 -6.530 1.00 71.94 186 HIS A N 1
ATOM 1374 C CA . HIS A 1 186 ? 21.943 1.217 -6.256 1.00 71.94 186 HIS A CA 1
ATOM 1375 C C . HIS A 1 186 ? 21.195 0.080 -6.947 1.00 71.94 186 HIS A C 1
ATOM 1377 O O . HIS A 1 186 ? 21.440 -1.085 -6.635 1.00 71.94 186 HIS A O 1
ATOM 1383 N N . THR A 1 187 ? 20.300 0.418 -7.875 1.00 73.00 187 THR A N 1
ATOM 1384 C CA . THR A 1 187 ? 19.403 -0.540 -8.499 1.00 73.00 187 THR A CA 1
ATOM 1385 C C . THR A 1 187 ? 20.194 -1.584 -9.274 1.00 73.00 187 THR A C 1
ATOM 1387 O O . THR A 1 187 ? 20.947 -1.276 -10.198 1.00 73.00 187 THR A O 1
ATOM 1390 N N . ASP A 1 188 ? 20.025 -2.849 -8.886 1.00 70.88 188 ASP A N 1
ATOM 1391 C CA . ASP A 1 188 ? 20.533 -3.966 -9.672 1.00 70.88 188 ASP A CA 1
ATOM 1392 C C . ASP A 1 188 ? 19.731 -4.052 -10.974 1.00 70.88 188 ASP A C 1
ATOM 1394 O O . ASP A 1 188 ? 18.638 -4.621 -11.042 1.00 70.88 188 ASP A O 1
ATOM 1398 N N . VAL A 1 189 ? 20.281 -3.439 -12.021 1.00 69.88 189 VAL A N 1
ATOM 1399 C CA . VAL A 1 189 ? 19.664 -3.392 -13.345 1.00 69.88 189 VAL A CA 1
ATOM 1400 C C . VAL A 1 189 ? 19.460 -4.800 -13.901 1.00 69.88 189 VAL A C 1
ATOM 1402 O O . VAL A 1 189 ? 18.482 -5.011 -14.612 1.00 69.88 189 VAL A O 1
ATOM 1405 N N . ALA A 1 190 ? 20.310 -5.780 -13.575 1.00 69.50 190 ALA A N 1
ATOM 1406 C CA . ALA A 1 190 ? 20.125 -7.157 -14.038 1.00 69.50 190 ALA A CA 1
ATOM 1407 C C . ALA A 1 190 ? 18.875 -7.785 -13.398 1.00 69.50 190 ALA A C 1
ATOM 1409 O O . ALA A 1 190 ? 18.039 -8.359 -14.105 1.00 69.50 190 ALA A O 1
ATOM 1410 N N . ASN A 1 191 ? 18.678 -7.570 -12.094 1.00 72.75 191 ASN A N 1
ATOM 1411 C CA . ASN A 1 191 ? 17.470 -8.004 -11.392 1.00 72.75 191 ASN A CA 1
ATOM 1412 C C . ASN A 1 191 ? 16.203 -7.293 -11.907 1.00 72.75 191 ASN A C 1
ATOM 1414 O O . ASN A 1 191 ? 15.133 -7.895 -11.918 1.00 72.75 191 ASN A O 1
ATOM 1418 N N . TRP A 1 192 ? 16.298 -6.041 -12.367 1.00 73.19 192 TRP A N 1
ATOM 1419 C CA . TRP A 1 192 ? 15.160 -5.265 -12.891 1.00 73.19 192 TRP A CA 1
ATOM 1420 C C . TRP A 1 192 ? 14.835 -5.512 -14.375 1.00 73.19 192 TRP A C 1
ATOM 1422 O O . TRP A 1 192 ? 13.667 -5.471 -14.766 1.00 73.19 192 TRP A O 1
ATOM 1432 N N . SER A 1 193 ? 15.849 -5.789 -15.196 1.00 67.00 193 SER A N 1
ATOM 1433 C CA . SER A 1 193 ? 15.721 -5.982 -16.651 1.00 67.00 193 SER A CA 1
ATOM 1434 C C . SER A 1 193 ? 15.428 -7.426 -17.068 1.00 67.00 193 SER A C 1
ATOM 1436 O O . SER A 1 193 ? 15.044 -7.664 -18.214 1.00 67.00 193 SER A O 1
ATOM 1438 N N . SER A 1 194 ? 15.556 -8.391 -16.152 1.00 64.31 194 SER A N 1
ATOM 1439 C CA . SER A 1 194 ? 15.225 -9.792 -16.429 1.00 64.31 194 SER A CA 1
ATOM 1440 C C . SER A 1 194 ? 13.707 -9.987 -16.624 1.00 64.31 194 SER A C 1
ATOM 1442 O O . SER A 1 194 ? 12.917 -9.482 -15.820 1.00 64.31 194 SER A O 1
ATOM 1444 N N . PRO A 1 195 ? 13.251 -10.709 -17.663 1.00 57.09 195 PRO A N 1
ATOM 1445 C CA . PRO A 1 195 ? 11.832 -10.996 -17.852 1.00 57.09 195 PRO A CA 1
ATOM 1446 C C . PRO A 1 195 ? 11.310 -11.934 -16.750 1.00 57.09 195 PRO A C 1
ATOM 1448 O O . PRO A 1 195 ? 11.866 -13.007 -16.534 1.00 57.09 195 PRO A O 1
ATOM 1451 N N . GLY A 1 196 ? 10.223 -11.541 -16.074 1.00 57.56 196 GLY A N 1
ATOM 1452 C CA . GLY A 1 196 ? 9.590 -12.316 -14.995 1.00 57.56 196 GLY A CA 1
ATOM 1453 C C . GLY A 1 196 ? 9.551 -11.581 -13.648 1.00 57.56 196 GLY A C 1
ATOM 1454 O O . GLY A 1 196 ? 10.249 -10.592 -13.446 1.00 57.56 196 GLY A O 1
ATOM 1455 N N . ILE A 1 197 ? 8.694 -12.050 -12.730 1.00 51.12 197 ILE A N 1
ATOM 1456 C CA . ILE A 1 197 ? 8.593 -11.566 -11.330 1.00 51.12 197 ILE A CA 1
ATOM 1457 C C . ILE A 1 197 ? 9.595 -12.313 -10.420 1.00 51.12 197 ILE A C 1
ATOM 1459 O O . ILE A 1 197 ? 9.823 -11.941 -9.267 1.00 51.12 197 ILE A O 1
ATOM 1463 N N . GLU A 1 198 ? 10.203 -13.387 -10.926 1.00 53.03 198 GLU A N 1
ATOM 1464 C CA . GLU A 1 198 ? 11.169 -14.195 -10.187 1.00 53.03 198 GLU A CA 1
ATOM 1465 C C . GLU A 1 198 ? 12.557 -13.547 -10.214 1.00 53.03 198 GLU A C 1
ATOM 1467 O O . GLU A 1 198 ? 12.994 -13.036 -11.244 1.00 53.03 198 GLU A O 1
ATOM 1472 N N . ALA A 1 199 ? 13.230 -13.540 -9.059 1.00 47.59 199 ALA A N 1
ATOM 1473 C CA . ALA A 1 199 ? 14.579 -13.007 -8.924 1.00 47.59 199 ALA A CA 1
ATOM 1474 C C . ALA A 1 199 ? 15.520 -13.782 -9.854 1.00 47.59 199 ALA A C 1
ATOM 1476 O O . ALA A 1 199 ? 15.548 -15.013 -9.815 1.00 47.59 199 ALA A O 1
ATOM 1477 N N . GLN A 1 200 ? 16.295 -13.082 -10.681 1.00 48.00 200 GLN A N 1
ATOM 1478 C CA . GLN A 1 200 ? 17.394 -13.703 -11.415 1.00 48.00 200 GLN A CA 1
ATOM 1479 C C . GLN A 1 200 ? 18.712 -13.012 -11.073 1.00 48.00 200 GLN A C 1
ATOM 1481 O O . GLN A 1 200 ? 18.876 -11.811 -11.266 1.00 48.00 200 GLN A O 1
ATOM 1486 N N . THR A 1 201 ? 19.629 -13.851 -10.578 1.00 37.44 201 THR A N 1
ATOM 1487 C CA . THR A 1 201 ? 21.012 -13.613 -10.131 1.00 37.44 201 THR A CA 1
ATOM 1488 C C . THR A 1 201 ? 21.202 -12.605 -8.992 1.00 37.44 201 THR A C 1
ATOM 1490 O O . THR A 1 201 ? 20.869 -11.438 -9.110 1.00 37.44 201 THR A O 1
ATOM 1493 N N . GLY A 1 202 ? 21.802 -13.069 -7.888 1.00 41.50 202 GLY A N 1
ATOM 1494 C CA . GLY A 1 202 ? 22.281 -12.220 -6.787 1.00 41.50 202 GLY A CA 1
ATOM 1495 C C . GLY A 1 202 ? 21.265 -11.895 -5.690 1.00 41.50 202 GLY A C 1
ATOM 1496 O O . GLY A 1 202 ? 21.665 -11.318 -4.683 1.00 41.50 202 GLY A O 1
ATOM 1497 N N . PHE A 1 203 ? 19.998 -12.290 -5.864 1.00 51.31 203 PHE A N 1
ATOM 1498 C CA . PHE A 1 203 ? 18.941 -12.133 -4.869 1.00 51.31 203 PHE A CA 1
ATOM 1499 C C . PHE A 1 203 ? 18.187 -13.455 -4.646 1.00 51.31 203 PHE A C 1
ATOM 1501 O O . PHE A 1 203 ? 17.971 -14.197 -5.607 1.00 51.31 203 PHE A O 1
ATOM 1508 N N . GLY A 1 204 ? 17.821 -13.765 -3.397 1.00 52.12 204 GLY A N 1
ATOM 1509 C CA . GLY A 1 204 ? 17.072 -14.962 -3.016 1.00 52.12 204 GLY A CA 1
ATOM 1510 C C . GLY A 1 204 ? 15.785 -15.143 -3.825 1.00 52.12 204 GLY A C 1
ATOM 1511 O O . GLY A 1 204 ? 15.123 -14.186 -4.245 1.00 52.12 204 GLY A O 1
ATOM 1512 N N . LEU A 1 205 ? 15.422 -16.403 -4.064 1.00 58.06 205 LEU A N 1
ATOM 1513 C CA . LEU A 1 205 ? 14.150 -16.772 -4.684 1.00 58.06 205 LEU A CA 1
ATOM 1514 C C . LEU A 1 205 ? 12.982 -16.498 -3.732 1.00 58.06 205 LEU A C 1
ATOM 1516 O O . LEU A 1 205 ? 11.849 -16.345 -4.196 1.00 58.06 205 LEU A O 1
ATOM 1520 N N . ASP A 1 206 ? 13.246 -16.374 -2.432 1.00 59.28 206 ASP A N 1
ATOM 1521 C CA . ASP A 1 206 ? 12.274 -15.992 -1.415 1.00 59.28 206 ASP A CA 1
ATOM 1522 C C . ASP A 1 206 ? 12.921 -15.164 -0.292 1.00 59.28 206 ASP A C 1
ATOM 1524 O O . ASP A 1 206 ? 14.136 -15.123 -0.142 1.00 59.28 206 ASP A O 1
ATOM 1528 N N . VAL A 1 207 ? 12.094 -14.501 0.513 1.00 58.66 207 VAL A N 1
ATOM 1529 C CA . VAL A 1 207 ? 12.537 -13.811 1.727 1.00 58.66 207 VAL A CA 1
ATOM 1530 C C . VAL A 1 207 ? 12.954 -14.837 2.783 1.00 58.66 207 VAL A C 1
ATOM 1532 O O . VAL A 1 207 ? 12.105 -15.584 3.280 1.00 58.66 207 VAL A O 1
ATOM 1535 N N . GLY A 1 208 ? 14.219 -14.803 3.213 1.00 55.38 208 GLY A N 1
ATOM 1536 C CA . GLY A 1 208 ? 14.733 -15.686 4.261 1.00 55.38 208 GLY A CA 1
ATOM 1537 C C . GLY A 1 208 ? 15.114 -17.090 3.780 1.00 55.38 208 GLY A C 1
ATOM 1538 O O . GLY A 1 208 ? 15.176 -18.007 4.597 1.00 55.38 208 GLY A O 1
ATOM 1539 N N . ASP A 1 209 ? 15.402 -17.267 2.488 1.00 58.41 209 ASP A N 1
ATOM 1540 C CA . ASP A 1 209 ? 15.865 -18.535 1.900 1.00 58.41 209 ASP A CA 1
ATOM 1541 C C . ASP A 1 209 ? 17.360 -18.839 2.159 1.00 58.41 209 ASP A C 1
ATOM 1543 O O . ASP A 1 209 ? 17.942 -19.735 1.546 1.00 58.41 209 ASP A O 1
ATOM 1547 N N . MET A 1 210 ? 17.984 -18.097 3.084 1.00 61.38 210 MET A N 1
ATOM 1548 C CA . MET A 1 210 ? 19.416 -18.129 3.415 1.00 61.38 210 MET A CA 1
ATOM 1549 C C . MET A 1 210 ? 20.353 -17.782 2.245 1.00 61.38 210 MET A C 1
ATOM 1551 O O . MET A 1 210 ? 21.573 -17.861 2.402 1.00 61.38 210 MET A O 1
ATOM 1555 N N . SER A 1 211 ? 19.815 -17.363 1.100 1.00 65.06 211 SER A N 1
ATOM 1556 C CA . SER A 1 211 ? 20.569 -16.700 0.042 1.00 65.06 211 SER A CA 1
ATOM 1557 C C . SER A 1 211 ? 20.482 -15.196 0.266 1.00 65.06 211 SER A C 1
ATOM 1559 O O . SER A 1 211 ? 19.520 -14.694 0.833 1.00 65.06 211 SER A O 1
ATOM 1561 N N . GLY A 1 212 ? 21.520 -14.456 -0.115 1.00 63.25 212 GLY A N 1
ATOM 1562 C CA . GLY A 1 212 ? 21.445 -13.005 -0.016 1.00 63.25 212 GLY A CA 1
ATOM 1563 C C . GLY A 1 212 ? 20.462 -12.453 -1.033 1.00 63.25 212 GLY A C 1
ATOM 1564 O O . GLY A 1 212 ? 20.556 -12.808 -2.203 1.00 63.25 212 GLY A O 1
ATOM 1565 N N . GLY A 1 213 ? 19.574 -11.569 -0.588 1.00 66.62 213 GLY A N 1
ATOM 1566 C CA . GLY A 1 213 ? 18.716 -10.753 -1.427 1.00 66.62 213 GLY A CA 1
ATOM 1567 C C . GLY A 1 213 ? 17.240 -11.141 -1.394 1.00 66.62 213 GLY A C 1
ATOM 1568 O O . GLY A 1 213 ? 16.883 -12.267 -1.094 1.00 66.62 213 GLY A O 1
ATOM 1569 N N . ILE A 1 214 ? 16.367 -10.199 -1.754 1.00 74.06 214 ILE A N 1
ATOM 1570 C CA . ILE A 1 214 ? 14.920 -10.395 -1.783 1.00 74.06 214 ILE A CA 1
ATOM 1571 C C . ILE A 1 214 ? 14.389 -10.376 -3.224 1.00 74.06 214 ILE A C 1
ATOM 1573 O O . ILE A 1 214 ? 14.976 -9.726 -4.095 1.00 74.06 214 ILE A O 1
ATOM 1577 N N . PRO A 1 215 ? 13.224 -10.990 -3.464 1.00 73.19 215 PRO A N 1
ATOM 1578 C CA . PRO A 1 215 ? 12.501 -10.855 -4.721 1.00 73.19 215 PRO A CA 1
ATOM 1579 C C . PRO A 1 215 ? 12.198 -9.396 -5.140 1.00 73.19 215 PRO A C 1
ATOM 1581 O O . PRO A 1 215 ? 12.217 -8.474 -4.320 1.00 73.19 215 PRO A O 1
ATOM 1584 N N . ARG A 1 216 ? 11.926 -9.176 -6.436 1.00 78.56 216 ARG A N 1
ATOM 1585 C CA . ARG A 1 216 ? 11.722 -7.840 -7.025 1.00 78.56 216 ARG A CA 1
ATOM 1586 C C . ARG A 1 216 ? 10.556 -7.080 -6.378 1.00 78.56 216 ARG A C 1
ATOM 1588 O O . ARG A 1 216 ? 9.421 -7.568 -6.380 1.00 78.56 216 ARG A O 1
ATOM 1595 N N . LEU A 1 217 ? 10.826 -5.869 -5.892 1.00 85.31 217 LEU A N 1
ATOM 1596 C CA . LEU A 1 217 ? 9.816 -4.966 -5.340 1.00 85.31 217 LEU A CA 1
ATOM 1597 C C . LEU A 1 217 ? 8.806 -4.511 -6.404 1.00 85.31 217 LEU A C 1
ATOM 1599 O O . LEU A 1 217 ? 9.054 -4.555 -7.610 1.00 85.31 217 LEU A O 1
ATOM 1603 N N . ARG A 1 218 ? 7.635 -4.054 -5.956 1.00 88.25 218 ARG A N 1
ATOM 1604 C CA . ARG A 1 218 ? 6.629 -3.479 -6.860 1.00 88.25 218 ARG A CA 1
ATOM 1605 C C . ARG A 1 218 ? 7.075 -2.102 -7.347 1.00 88.25 218 ARG A C 1
ATOM 1607 O O . ARG A 1 218 ? 7.807 -1.405 -6.653 1.00 88.25 218 ARG A O 1
ATOM 1614 N N . TYR A 1 219 ? 6.590 -1.687 -8.508 1.00 90.62 219 TYR A N 1
ATOM 1615 C CA . TYR A 1 219 ? 6.879 -0.385 -9.113 1.00 90.62 219 TYR A CA 1
ATOM 1616 C C . TYR A 1 219 ? 5.657 0.119 -9.887 1.00 90.62 219 TYR A C 1
ATOM 1618 O O . TYR A 1 219 ? 4.773 -0.662 -10.253 1.00 90.62 219 TYR A O 1
ATOM 1626 N N . GLY A 1 220 ? 5.576 1.434 -10.062 1.00 93.06 220 GLY A N 1
ATOM 1627 C CA . GLY A 1 220 ? 4.624 2.063 -10.963 1.00 93.06 220 GLY A CA 1
ATOM 1628 C C . GLY A 1 220 ? 5.178 2.013 -12.379 1.00 93.06 220 GLY A C 1
ATOM 1629 O O . GLY A 1 220 ? 6.341 2.342 -12.579 1.00 93.06 220 GLY A O 1
ATOM 1630 N N . SER A 1 221 ? 4.368 1.621 -13.360 1.00 93.25 221 SER A N 1
ATOM 1631 C CA . SER A 1 221 ? 4.790 1.556 -14.762 1.00 93.25 221 SER A CA 1
ATOM 1632 C C . SER A 1 221 ? 3.903 2.401 -15.670 1.00 93.25 221 SER A C 1
ATOM 1634 O O . SER A 1 221 ? 2.687 2.397 -15.489 1.00 93.25 221 SER A O 1
ATOM 1636 N N . PRO A 1 222 ? 4.425 3.100 -16.697 1.00 91.81 222 PRO A N 1
ATOM 1637 C CA . PRO A 1 222 ? 3.576 3.862 -17.617 1.00 91.81 222 PRO A CA 1
ATOM 1638 C C . PRO A 1 222 ? 2.517 3.004 -18.317 1.00 91.81 222 PRO A C 1
ATOM 1640 O O . PRO A 1 222 ? 1.475 3.505 -18.727 1.00 91.81 222 PRO A O 1
ATOM 1643 N N . THR A 1 223 ? 2.781 1.703 -18.442 1.00 89.50 223 THR A N 1
ATOM 1644 C CA . THR A 1 223 ? 1.881 0.728 -19.074 1.00 89.50 223 THR A CA 1
ATOM 1645 C C . THR A 1 223 ? 1.056 -0.078 -18.066 1.00 89.50 223 THR A C 1
ATOM 1647 O O . THR A 1 223 ? 0.242 -0.913 -18.465 1.00 89.50 223 THR A O 1
ATOM 1650 N N . GLY A 1 224 ? 1.276 0.132 -16.762 1.00 85.88 224 GLY A N 1
ATOM 1651 C CA . GLY A 1 224 ? 0.750 -0.738 -15.712 1.00 85.88 224 GLY A CA 1
ATOM 1652 C C . GLY A 1 224 ? 1.298 -2.167 -15.809 1.00 85.88 224 GLY A C 1
ATOM 1653 O O . GLY A 1 224 ? 0.591 -3.114 -15.487 1.00 85.88 224 GLY A O 1
ATOM 1654 N N . SER A 1 225 ? 2.511 -2.351 -16.337 1.00 84.44 225 SER A N 1
ATOM 1655 C CA . SER A 1 225 ? 3.199 -3.645 -16.323 1.00 84.44 225 SER A CA 1
ATOM 1656 C C . SER A 1 225 ? 3.823 -3.910 -14.953 1.00 84.44 225 SER A C 1
ATOM 1658 O O . SER A 1 225 ? 4.275 -2.985 -14.284 1.00 84.44 225 SER A O 1
ATOM 1660 N N . ASN A 1 226 ? 3.870 -5.179 -14.548 1.00 77.75 226 ASN A N 1
ATOM 1661 C CA . ASN A 1 226 ? 4.622 -5.653 -13.384 1.00 77.75 226 ASN A CA 1
ATOM 1662 C C . ASN A 1 226 ? 5.653 -6.743 -13.746 1.00 77.75 226 ASN A C 1
ATOM 1664 O O . ASN A 1 226 ? 6.281 -7.314 -12.856 1.00 77.75 226 ASN A O 1
ATOM 1668 N N . THR A 1 227 ? 5.868 -7.028 -15.037 1.00 73.62 227 THR A N 1
ATOM 1669 C CA . THR A 1 227 ? 6.695 -8.161 -15.500 1.00 73.62 227 THR A CA 1
ATOM 1670 C C . THR A 1 227 ? 8.114 -7.784 -15.922 1.00 73.62 227 THR A C 1
ATOM 1672 O O . THR A 1 227 ? 8.999 -8.639 -15.928 1.00 73.62 227 THR A O 1
ATOM 1675 N N . SER A 1 228 ? 8.344 -6.528 -16.294 1.00 74.12 228 SER A N 1
ATOM 1676 C CA . SER A 1 228 ? 9.632 -6.033 -16.794 1.00 74.12 228 SER A CA 1
ATOM 1677 C C . SER A 1 228 ? 9.751 -4.547 -16.497 1.00 74.12 228 SER A C 1
ATOM 1679 O O . SER A 1 228 ? 8.879 -3.791 -16.934 1.00 74.12 228 SER A O 1
ATOM 1681 N N . ALA A 1 229 ? 10.813 -4.147 -15.798 1.00 79.75 229 ALA A N 1
ATOM 1682 C CA . ALA A 1 229 ? 11.001 -2.744 -15.481 1.00 79.75 229 ALA A CA 1
ATOM 1683 C C . ALA A 1 229 ? 11.663 -1.971 -16.634 1.00 79.75 229 ALA A C 1
ATOM 1685 O O . ALA A 1 229 ? 12.543 -2.483 -17.329 1.00 79.75 229 ALA A O 1
ATOM 1686 N N . GLY A 1 230 ? 11.239 -0.727 -16.829 1.00 82.62 230 GLY A N 1
ATOM 1687 C CA . GLY A 1 230 ? 11.781 0.255 -17.756 1.00 82.62 230 GLY A CA 1
ATOM 1688 C C . GLY A 1 230 ? 12.285 1.511 -17.042 1.00 82.62 230 GLY A C 1
ATOM 1689 O O . GLY A 1 230 ? 12.057 1.727 -15.854 1.00 82.62 230 GLY A O 1
ATOM 1690 N N . SER A 1 231 ? 12.978 2.379 -17.781 1.00 83.75 231 SER A N 1
ATOM 1691 C CA . SER A 1 231 ? 13.596 3.596 -17.228 1.00 83.75 231 SER A CA 1
ATOM 1692 C C . SER A 1 231 ? 12.608 4.655 -16.733 1.00 83.75 231 SER A C 1
ATOM 1694 O O . SER A 1 231 ? 12.983 5.557 -15.990 1.00 83.75 231 SER A O 1
ATOM 1696 N N . SER A 1 232 ? 11.349 4.557 -17.145 1.00 89.00 232 SER A N 1
ATOM 1697 C CA . SER A 1 232 ? 10.262 5.451 -16.752 1.00 89.00 232 SER A CA 1
ATOM 1698 C C . SER A 1 232 ? 9.410 4.912 -15.607 1.00 89.00 232 SER A C 1
ATOM 1700 O O . SER A 1 232 ? 8.463 5.587 -15.203 1.00 89.00 232 SER A O 1
ATOM 1702 N N . ASP A 1 233 ? 9.718 3.723 -15.093 1.00 91.19 233 ASP A N 1
ATOM 1703 C CA . ASP A 1 233 ? 9.022 3.175 -13.939 1.00 91.19 233 ASP A CA 1
ATOM 1704 C C . ASP A 1 233 ? 9.406 3.922 -12.663 1.00 91.19 233 ASP A C 1
ATOM 1706 O O . ASP A 1 233 ? 10.507 4.467 -12.562 1.00 91.19 233 ASP A O 1
ATOM 1710 N N . THR A 1 234 ? 8.509 3.942 -11.681 1.00 91.50 234 THR A N 1
ATOM 1711 C CA . THR A 1 234 ? 8.685 4.698 -10.441 1.00 91.50 234 THR A CA 1
ATOM 1712 C C . THR A 1 234 ? 8.587 3.835 -9.192 1.00 91.50 234 THR A C 1
ATOM 1714 O O . THR A 1 234 ? 7.831 2.863 -9.122 1.00 91.50 234 THR A O 1
ATOM 1717 N N . VAL A 1 235 ? 9.354 4.218 -8.174 1.00 90.06 235 VAL A N 1
ATOM 1718 C CA . VAL A 1 235 ? 9.182 3.729 -6.802 1.00 90.06 235 VAL A CA 1
ATOM 1719 C C . VAL A 1 235 ? 8.024 4.490 -6.163 1.00 90.06 235 VAL A C 1
ATOM 1721 O O . VAL A 1 235 ? 7.853 5.677 -6.417 1.00 90.06 235 VAL A O 1
ATOM 1724 N N . PHE A 1 236 ? 7.226 3.830 -5.333 1.00 91.88 236 PHE A N 1
ATOM 1725 C CA . PHE A 1 236 ? 6.109 4.442 -4.612 1.00 91.88 236 PHE A CA 1
ATOM 1726 C C . PHE A 1 236 ? 5.927 3.766 -3.246 1.00 91.88 236 PHE A C 1
ATOM 1728 O O . PHE A 1 236 ? 6.574 2.762 -2.957 1.00 91.88 236 PHE A O 1
ATOM 1735 N N . CYS A 1 237 ? 5.039 4.268 -2.383 1.00 92.06 237 CYS A N 1
ATOM 1736 C CA . CYS A 1 237 ? 4.941 3.773 -0.999 1.00 92.06 237 CYS A CA 1
ATOM 1737 C C . CYS A 1 237 ? 4.710 2.250 -0.898 1.00 92.06 237 CYS A C 1
ATOM 1739 O O . CYS A 1 237 ? 5.375 1.568 -0.113 1.00 92.06 237 CYS A O 1
ATOM 1741 N N . LEU A 1 238 ? 3.828 1.680 -1.732 1.00 92.44 238 LEU A N 1
ATOM 1742 C CA . LEU A 1 238 ? 3.555 0.234 -1.707 1.00 92.44 238 LEU A CA 1
ATOM 1743 C C . LEU A 1 238 ? 4.576 -0.606 -2.496 1.00 92.44 238 LEU A C 1
ATOM 1745 O O . LEU A 1 238 ? 4.434 -1.833 -2.550 1.00 92.44 238 LEU A O 1
ATOM 1749 N N . SER A 1 239 ? 5.620 0.006 -3.069 1.00 91.00 239 SER A N 1
ATOM 1750 C CA . SER A 1 239 ? 6.818 -0.723 -3.505 1.00 91.00 239 SER A CA 1
ATOM 1751 C C . SER A 1 239 ? 7.431 -1.483 -2.336 1.00 91.00 239 SER A C 1
ATOM 1753 O O . SER A 1 239 ? 7.742 -2.665 -2.473 1.00 91.00 239 SER A O 1
ATOM 1755 N N . CYS A 1 240 ? 7.533 -0.815 -1.182 1.00 90.00 240 CYS A N 1
ATOM 1756 C CA . CYS A 1 240 ? 8.218 -1.328 0.000 1.00 90.00 240 CYS A CA 1
ATOM 1757 C C . CYS A 1 240 ? 7.266 -1.745 1.123 1.00 90.00 240 CYS A C 1
ATOM 1759 O O . CYS A 1 240 ? 7.560 -2.705 1.837 1.00 90.00 240 CYS A O 1
ATOM 1761 N N . HIS A 1 241 ? 6.128 -1.058 1.260 1.00 93.00 241 HIS A N 1
ATOM 1762 C CA . HIS A 1 241 ? 5.201 -1.251 2.373 1.00 93.00 241 HIS A CA 1
ATOM 1763 C C . HIS A 1 241 ? 3.913 -1.989 1.976 1.00 93.00 241 HIS A C 1
ATOM 1765 O O . HIS A 1 241 ? 3.471 -1.993 0.821 1.00 93.00 241 HIS A O 1
ATOM 1771 N N . LYS A 1 242 ? 3.275 -2.597 2.976 1.00 92.38 242 LYS A N 1
ATOM 1772 C CA . LYS A 1 242 ? 1.922 -3.157 2.922 1.00 92.38 242 LYS A CA 1
ATOM 1773 C C . LYS A 1 242 ? 1.005 -2.394 3.871 1.00 92.38 242 LYS A C 1
ATOM 1775 O O . LYS A 1 242 ? 1.308 -2.282 5.054 1.00 92.38 242 LYS A O 1
ATOM 1780 N N . ALA A 1 243 ? -0.133 -1.926 3.361 1.00 90.69 243 ALA A N 1
ATOM 1781 C CA . ALA A 1 243 ? -1.051 -1.057 4.100 1.00 90.69 243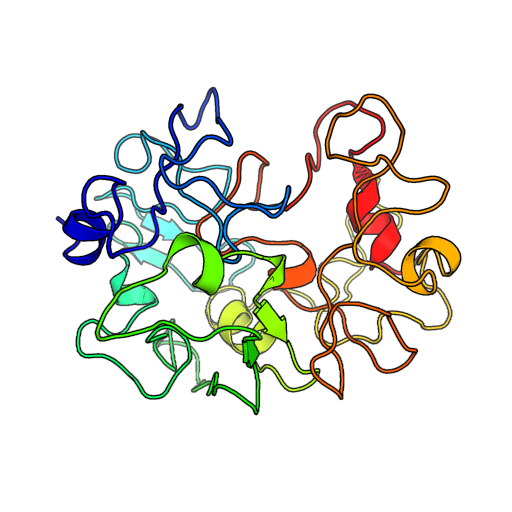 ALA A CA 1
ATOM 1782 C C . ALA A 1 243 ? -1.707 -1.736 5.318 1.00 90.69 243 ALA A C 1
ATOM 1784 O O . ALA A 1 243 ? -1.836 -1.117 6.369 1.00 90.69 243 ALA A O 1
ATOM 1785 N N . HIS A 1 244 ? -2.097 -3.010 5.207 1.00 92.12 244 HIS A N 1
ATOM 1786 C CA . HIS A 1 244 ? -2.643 -3.781 6.337 1.00 92.12 244 HIS A CA 1
ATOM 1787 C C . HIS A 1 244 ? -1.554 -4.418 7.205 1.00 92.12 244 HIS A C 1
ATOM 1789 O O . HIS A 1 244 ? -1.849 -4.991 8.246 1.00 92.12 244 HIS A O 1
ATOM 1795 N N . GLY A 1 245 ? -0.295 -4.289 6.789 1.00 90.38 245 GLY A N 1
ATOM 1796 C CA . GLY A 1 245 ? 0.862 -4.817 7.485 1.00 90.38 245 GLY A CA 1
ATOM 1797 C C . GLY A 1 245 ? 1.437 -6.101 6.894 1.00 90.38 245 GLY A C 1
ATOM 1798 O O . GLY A 1 245 ? 1.041 -6.584 5.827 1.00 90.38 245 GLY A O 1
ATOM 1799 N N . SER A 1 246 ? 2.463 -6.617 7.566 1.00 88.75 246 SER A N 1
ATOM 1800 C CA . SER A 1 246 ? 3.230 -7.786 7.142 1.00 88.75 246 SER A CA 1
ATOM 1801 C C . SER A 1 246 ? 3.815 -8.554 8.340 1.00 88.75 246 SER A C 1
ATOM 1803 O O . SER A 1 246 ? 3.698 -8.125 9.487 1.00 88.75 246 SER A O 1
ATOM 1805 N N . LYS A 1 247 ? 4.508 -9.673 8.076 1.00 86.31 247 LYS A N 1
ATOM 1806 C CA . LYS A 1 247 ? 5.321 -10.381 9.091 1.00 86.31 247 LYS A CA 1
ATOM 1807 C C . LYS A 1 247 ? 6.602 -9.634 9.496 1.00 86.31 247 LYS A C 1
ATOM 1809 O O . LYS A 1 247 ? 7.287 -10.043 10.438 1.00 86.31 247 LYS A O 1
ATOM 1814 N N . ASN A 1 248 ? 6.961 -8.592 8.752 1.00 87.56 248 ASN A N 1
ATOM 1815 C CA . ASN A 1 248 ? 8.144 -7.778 8.975 1.00 87.56 248 ASN A CA 1
ATOM 1816 C C . ASN A 1 248 ? 7.750 -6.428 9.579 1.00 87.56 248 ASN A C 1
ATOM 1818 O O . ASN A 1 248 ? 6.654 -5.913 9.338 1.00 87.56 248 ASN A O 1
ATOM 1822 N N . GLU A 1 249 ? 8.665 -5.866 10.360 1.00 87.44 249 GLU A N 1
ATOM 1823 C CA . GLU A 1 249 ? 8.476 -4.580 11.029 1.00 87.44 249 GLU A CA 1
ATOM 1824 C C . GLU A 1 249 ? 8.232 -3.456 10.018 1.00 87.44 249 GLU A C 1
ATOM 1826 O O . GLU A 1 249 ? 8.653 -3.533 8.862 1.00 87.44 249 GLU A O 1
ATOM 1831 N N . TYR A 1 250 ? 7.504 -2.425 10.450 1.00 89.31 250 TYR A N 1
ATOM 1832 C CA . TYR A 1 250 ? 7.158 -1.244 9.651 1.00 89.31 250 TYR A CA 1
ATOM 1833 C C . TYR A 1 250 ? 6.359 -1.552 8.369 1.00 89.31 250 TYR A C 1
ATOM 1835 O O . TYR A 1 250 ? 6.329 -0.756 7.430 1.00 89.31 250 TYR A O 1
ATOM 1843 N N . GLY A 1 251 ? 5.711 -2.721 8.298 1.00 90.12 251 GLY A N 1
ATOM 1844 C CA . GLY A 1 251 ? 4.927 -3.129 7.128 1.00 90.12 251 GLY A CA 1
ATOM 1845 C C . GLY A 1 251 ? 5.760 -3.483 5.906 1.00 90.12 251 GLY A C 1
ATOM 1846 O O . GLY A 1 251 ? 5.220 -3.513 4.802 1.00 90.12 251 GLY A O 1
ATOM 1847 N N . MET A 1 252 ? 7.050 -3.760 6.085 1.00 90.00 252 MET A N 1
ATOM 1848 C CA . MET A 1 252 ? 7.978 -4.005 4.986 1.00 90.00 252 MET A CA 1
ATOM 1849 C C . MET A 1 252 ? 7.700 -5.333 4.276 1.00 90.00 252 MET A C 1
ATOM 1851 O O . MET A 1 252 ? 7.409 -6.353 4.897 1.00 90.00 252 MET A O 1
ATOM 1855 N N . VAL A 1 253 ? 7.864 -5.386 2.955 1.00 88.00 253 VAL A N 1
ATOM 1856 C CA . VAL A 1 253 ? 7.727 -6.659 2.216 1.00 88.00 253 VAL A CA 1
ATOM 1857 C C . VAL A 1 253 ? 8.910 -7.620 2.423 1.00 88.00 253 VAL A C 1
ATOM 1859 O O . VAL A 1 253 ? 8.858 -8.755 1.955 1.00 88.00 253 VAL A O 1
ATOM 1862 N N . TRP A 1 254 ? 9.934 -7.208 3.176 1.00 86.81 254 TRP A N 1
ATOM 1863 C CA . TRP A 1 254 ? 11.129 -7.987 3.521 1.00 86.81 254 TRP A CA 1
ATOM 1864 C C . TRP A 1 254 ? 11.552 -7.769 4.987 1.00 86.81 254 TRP A C 1
ATOM 1866 O O . TRP A 1 254 ? 11.023 -6.859 5.628 1.00 86.81 254 TRP A O 1
ATOM 1876 N N . PRO A 1 255 ? 12.490 -8.563 5.546 1.00 84.44 255 PRO A N 1
ATOM 1877 C CA . PRO A 1 255 ? 12.843 -8.555 6.960 1.00 84.44 255 PRO A CA 1
ATOM 1878 C C . PRO A 1 255 ? 13.840 -7.425 7.256 1.00 84.44 255 PRO A C 1
ATOM 1880 O O . PRO A 1 255 ? 14.980 -7.653 7.657 1.00 84.44 255 PRO A O 1
ATOM 1883 N N . TYR A 1 256 ? 13.402 -6.189 7.019 1.00 84.06 256 TYR A N 1
ATOM 1884 C CA . TYR A 1 256 ? 14.156 -4.975 7.311 1.00 84.06 256 TYR A CA 1
ATOM 1885 C C . TYR A 1 256 ? 14.554 -4.930 8.794 1.00 84.06 256 TYR A C 1
ATOM 1887 O O . TYR A 1 256 ? 13.772 -5.334 9.652 1.00 84.06 256 TYR A O 1
ATOM 1895 N N . HIS A 1 257 ? 15.777 -4.477 9.088 1.00 76.12 257 HIS A N 1
ATOM 1896 C CA . HIS A 1 257 ? 16.355 -4.413 10.442 1.00 76.12 257 HIS A CA 1
ATOM 1897 C C . HIS A 1 257 ? 16.489 -5.735 11.216 1.00 76.12 257 HIS A C 1
ATOM 1899 O O . HIS A 1 257 ? 16.909 -5.718 12.372 1.00 76.12 257 HIS A O 1
ATOM 1905 N N . ARG A 1 258 ? 16.225 -6.889 10.597 1.00 76.75 258 ARG A N 1
ATOM 1906 C CA . ARG A 1 258 ? 16.535 -8.192 11.203 1.00 76.75 258 ARG A CA 1
ATOM 1907 C C . ARG A 1 258 ? 17.941 -8.633 10.816 1.00 76.75 258 ARG A C 1
ATOM 1909 O O . ARG A 1 258 ? 18.403 -8.321 9.724 1.00 76.75 258 ARG A O 1
ATOM 1916 N N . GLU A 1 259 ? 18.633 -9.350 11.697 1.00 73.75 259 GLU A N 1
ATOM 1917 C CA . GLU A 1 259 ? 19.936 -9.934 11.360 1.00 73.75 259 GLU A CA 1
ATOM 1918 C C . GLU A 1 259 ? 19.804 -10.862 10.142 1.00 73.75 259 GLU A C 1
ATOM 1920 O O . GLU A 1 259 ? 18.886 -11.679 10.071 1.00 73.75 259 GLU A O 1
ATOM 1925 N N . GLY A 1 260 ? 20.711 -10.727 9.171 1.00 77.38 260 GLY A N 1
ATOM 1926 C CA . GLY A 1 260 ? 20.736 -11.582 7.985 1.00 77.38 260 GLY A CA 1
ATOM 1927 C C . GLY A 1 260 ? 21.108 -10.859 6.694 1.00 77.38 260 GLY A C 1
ATOM 1928 O O . GLY A 1 260 ? 21.242 -9.632 6.643 1.00 77.38 260 GLY A O 1
ATOM 1929 N N . LEU A 1 261 ? 21.265 -11.657 5.635 1.00 75.88 261 LEU A N 1
ATOM 1930 C CA . LEU A 1 261 ? 21.683 -11.192 4.310 1.00 75.88 261 LEU A CA 1
ATOM 1931 C C . LEU A 1 261 ? 20.620 -10.320 3.613 1.00 75.88 261 LEU A C 1
ATOM 1933 O O . LEU A 1 261 ? 20.977 -9.503 2.770 1.00 75.88 261 LEU A O 1
ATOM 1937 N N . ASP A 1 262 ? 19.351 -10.438 4.021 1.00 77.56 262 ASP A N 1
ATOM 1938 C CA . ASP A 1 262 ? 18.205 -9.750 3.398 1.00 77.56 262 ASP A CA 1
ATOM 1939 C C . ASP A 1 262 ? 17.868 -8.389 4.014 1.00 77.56 262 ASP A C 1
ATOM 1941 O O . ASP A 1 262 ? 17.008 -7.659 3.513 1.00 77.56 262 ASP A O 1
ATOM 1945 N N . SER A 1 263 ? 18.536 -8.044 5.114 1.00 80.44 263 SER A N 1
ATOM 1946 C CA . SER A 1 263 ? 18.220 -6.890 5.963 1.00 80.44 263 SER A CA 1
ATOM 1947 C C . SER A 1 263 ? 18.120 -5.569 5.193 1.00 80.44 263 SER A C 1
ATOM 1949 O O . SER A 1 263 ? 17.250 -4.750 5.487 1.00 80.44 263 SER A O 1
ATOM 1951 N N . TYR A 1 264 ? 18.945 -5.386 4.159 1.00 79.81 264 TYR A N 1
ATOM 1952 C CA . TYR A 1 264 ? 18.990 -4.172 3.331 1.00 79.81 264 TYR A CA 1
ATOM 1953 C C . TYR A 1 264 ? 18.691 -4.416 1.852 1.00 79.81 264 TYR A C 1
ATOM 1955 O O . TYR A 1 264 ? 18.803 -3.500 1.035 1.00 79.81 264 TYR A O 1
ATOM 1963 N N . SER A 1 265 ? 18.310 -5.633 1.479 1.00 79.06 265 SER A N 1
ATOM 1964 C CA . SER A 1 265 ? 18.202 -6.015 0.071 1.00 79.06 265 SER A CA 1
ATOM 1965 C C . SER A 1 265 ? 17.087 -5.279 -0.661 1.00 79.06 265 SER A C 1
ATOM 1967 O O . SER A 1 265 ? 17.248 -4.960 -1.834 1.00 79.06 265 SER A O 1
ATOM 1969 N N . GLY A 1 266 ? 15.992 -4.935 0.023 1.00 81.94 266 GLY A N 1
ATOM 1970 C CA . GLY A 1 266 ? 14.958 -4.079 -0.564 1.00 81.94 266 GLY A CA 1
ATOM 1971 C C . GLY A 1 266 ? 15.416 -2.636 -0.760 1.00 81.94 266 GLY A C 1
ATOM 1972 O O . GLY A 1 266 ? 15.120 -2.037 -1.790 1.00 81.94 266 GLY A O 1
ATOM 1973 N N . CYS A 1 267 ? 16.228 -2.096 0.156 1.00 83.00 267 CYS A N 1
ATOM 1974 C CA . CYS A 1 267 ? 16.785 -0.748 0.010 1.00 83.00 267 CYS A CA 1
ATOM 1975 C C . CYS A 1 267 ? 17.656 -0.645 -1.251 1.00 83.00 267 CYS A C 1
ATOM 1977 O O . CYS A 1 267 ? 17.548 0.312 -2.016 1.00 83.00 267 CYS A O 1
ATOM 1979 N N . GLN A 1 268 ? 18.467 -1.671 -1.515 1.00 79.19 268 GLN A N 1
ATOM 1980 C CA . GLN A 1 268 ? 19.330 -1.730 -2.698 1.00 79.19 268 GLN A CA 1
ATOM 1981 C C . GLN A 1 268 ? 18.538 -1.718 -4.014 1.00 79.19 268 GLN A C 1
ATOM 1983 O O . GLN A 1 268 ? 19.048 -1.254 -5.027 1.00 79.19 268 GLN A O 1
ATOM 1988 N N . GLN A 1 269 ? 17.280 -2.163 -4.015 1.00 81.06 269 GLN A N 1
ATOM 1989 C CA . GLN A 1 269 ? 16.467 -2.186 -5.230 1.00 81.06 269 GLN A CA 1
ATOM 1990 C C . GLN A 1 269 ? 15.885 -0.827 -5.628 1.00 81.06 269 GLN A C 1
ATOM 1992 O O . GLN A 1 269 ? 15.492 -0.695 -6.784 1.00 81.06 269 GLN A O 1
ATOM 1997 N N . CYS A 1 270 ? 15.812 0.156 -4.723 1.00 79.81 270 CYS A N 1
ATOM 1998 C CA . CYS A 1 270 ? 15.043 1.389 -4.955 1.00 79.81 270 CYS A CA 1
ATOM 1999 C C . CYS A 1 270 ? 15.734 2.692 -4.515 1.00 79.81 270 CYS A C 1
ATOM 2001 O O . CYS A 1 270 ? 15.219 3.767 -4.813 1.00 79.81 270 CYS A O 1
ATOM 2003 N N . HIS A 1 271 ? 16.868 2.638 -3.808 1.00 76.31 271 HIS A N 1
ATOM 2004 C CA . HIS A 1 271 ? 17.492 3.827 -3.218 1.00 76.31 271 HIS A CA 1
ATOM 2005 C C . HIS A 1 271 ? 18.759 4.313 -3.947 1.00 76.31 271 HIS A C 1
ATOM 2007 O O . HIS A 1 271 ? 19.481 3.547 -4.589 1.00 76.31 271 HIS A O 1
ATOM 2013 N N . PHE A 1 272 ? 19.037 5.612 -3.790 1.00 66.44 272 PHE A N 1
ATOM 2014 C CA . PHE A 1 272 ? 20.286 6.287 -4.170 1.00 66.44 272 PHE A CA 1
ATOM 2015 C C . PHE A 1 272 ? 21.425 6.013 -3.193 1.00 66.44 272 PHE A C 1
ATOM 2017 O O . PHE A 1 272 ? 21.149 5.789 -2.020 1.00 66.44 272 PHE A O 1
ATOM 2024 N N . LYS A 1 273 ? 22.670 6.113 -3.667 1.00 56.81 273 LYS A N 1
ATOM 2025 C CA . LYS A 1 273 ? 23.866 6.229 -2.816 1.00 56.81 273 LYS A CA 1
ATOM 2026 C C . LYS A 1 273 ? 24.079 7.651 -2.291 1.00 56.81 273 LYS A C 1
ATOM 2028 O O . LYS A 1 273 ? 23.649 8.601 -2.987 1.00 56.81 273 LYS A O 1
#

Sequence (273 aa):
MALCLSCHDGTDPRAPDIISSGTAANPSNVVATPYTSKYGSSAGFFQGDYLAAANPGGHDLRPGVTITAPLSTGYSKSGGLVCSDCHDVHGSANYRNLVPDPNPNHPGSYELVLNRQIRENTPVNTQNPNPVVAYDTANVSFYVQNNISAWCADCHDLLDQNANGTSPAHFRGHPSDVQLLGTGYHTDVANWSSPGIEAQTGFGLDVGDMSGGIPRLRYGSPTGSNTSAGSSDTVFCLSCHKAHGSKNEYGMVWPYHREGLDSYSGCQQCHFK

pLDDT: mean 82.33, std 11.88, range [37.44, 95.12]

Radius of gyration: 17.81 Å; chains: 1; bounding box: 46×39×42 Å